Protein AF-A0A447JLJ4-F1 (afdb_monomer)

Secondary structure (DSSP, 8-state):
-EE----HHHHHHHHH-TTTHHHHHHHHHHHHHHHHHHHHHTT-S-EEEEPPP-GGGSHHHHHHHHHHHHGGGHHHHHHHHHHHHHSS---SHHHHHHHHHHHHHHHHHHH-S-HHHHHHHHHHHHHHHHHHHHHHHHHHHHHHHHHHHHHHHH-SSEEEE-HHHHHHHHHH-GGGGT-SEEEEESSPTT--TTT--TTSTT---SS-EEESSSSSBPHHHHHHHHHHHHHHHHHHHHHHTHHHHHHHHHHHHHHHHHHHHHHHHHS---TTPEEEEEEEEEEEEEEEETTEEEEEEEEEEEEEEEEE-SSS-EEEEEEEEE--EEES-TT---

Mean predicted aligned error: 6.41 Å

Nearest PDB structures (foldseek):
  7ccc-assembly1_D  TM=2.328E-01  e=5.378E-01  Mus musculus
  7ds2-assembly1_B  TM=1.991E-01  e=7.421E-01  Gallus gallus
  7dsa-assembly1_B  TM=1.941E-01  e=6.666E-01  Gallus gallus
  7t5q-assembly1_J  TM=1.672E-01  e=5.988E-01  Homo sapiens
  5adx-assembly1_L  TM=1.833E-01  e=3.916E+00  Sus scrofa

InterPro domains:
  IPR001087 GDSL lipase/esterase [PF00657] (1-229)
  IPR036514 SGNH hydrolase superfamily [G3DSA:3.40.50.1110] (1-241)
  IPR036709 Autotransporter beta-domain superfamily [G3DSA:2.40.128.130] (243-333)
  IPR036709 Autotransporter beta-domain superfamily [SSF103515] (228-328)

pLDDT: mean 93.52, std 6.88, range [58.22, 98.75]

Foldseek 3Di:
DAEQEDQLVLLLVLLVPVVCNLVSLLVRLLVSLVVVLVCVVVPNQEYEYEADAQQLLFLVLLLVLLCVLVPPLSPQLVVQLLVLLLPFFDQADVSQVVSNLSSLLSSLCSVDVDPVSSVVSSVSSVVSSVVSSVVSRVSSVSSRVSNVVSNVVSDHRYQYQHVNVVNVVCRHGVVVLPWGHRRHAQFPAPDDLVRDDCPDPRGHPPTRYQHNYRRHGDPSSVVVSVVSSVCSVCVVVVVVCVVVQVVVQVVQQVVFVVVVVVCPVVDDDAAFDKDKTKDKDKDKDWDDDPSATWIKIKIKIKIKMWHRNHPPDIDMDMDMDMDMDIGGHPVDDD

Sequence (334 aa):
MYIHWVGGNDLAAAIAQPTMAQQIAGNSATSAAAQVGLLLDAGAGLVVVPNVPDISATPMLLEAVITAGLGAAAPPALKAALEALAEGATPDFASRQQAIRKALLAAAATVSSNPFIQQLLVEQLLAGYEKAAGQASALTDYYNQMEEKGLEQHGGNIARADINGLFKEILANPQAFGLTNTVGMACPPGVSASACSSAMPGFNASQDYLFADHLHPGPQVHTIIAQYIQSIIAAPVQATYLNQSVQSMAQGSRTTLDSRYQQLRQGENPVGSLGMFGGYSGGYQRYDNNEADGNGNHNNLTVGVDYQLNEQVLLGGLIAGSLDKQHPDDNYRY

Structure (mmCIF, N/CA/C/O backbone):
data_AF-A0A447JLJ4-F1
#
_entry.id   AF-A0A447JLJ4-F1
#
loop_
_atom_site.group_PDB
_atom_site.id
_atom_site.type_symbol
_atom_site.label_atom_id
_atom_site.label_alt_id
_atom_site.label_comp_id
_atom_site.label_asym_id
_atom_site.label_entity_id
_atom_site.label_seq_id
_atom_site.pdbx_PDB_ins_code
_atom_site.Cartn_x
_atom_site.Cartn_y
_atom_site.Cartn_z
_atom_site.occupancy
_atom_site.B_iso_or_equiv
_atom_site.auth_seq_id
_atom_site.auth_comp_id
_atom_site.auth_asym_id
_atom_site.auth_atom_id
_atom_site.pdbx_PDB_model_num
ATOM 1 N N . MET A 1 1 ? -21.547 -4.127 4.142 1.00 90.38 1 MET A N 1
ATOM 2 C CA . MET A 1 1 ? -20.236 -3.482 3.928 1.00 90.38 1 MET A CA 1
ATOM 3 C C . MET A 1 1 ? -19.872 -3.627 2.464 1.00 90.38 1 MET A C 1
ATOM 5 O O . MET A 1 1 ? -20.069 -4.712 1.931 1.00 90.38 1 MET A O 1
ATOM 9 N N . TYR A 1 2 ? -19.367 -2.567 1.841 1.00 97.69 2 TYR A N 1
ATOM 10 C CA . TYR A 1 2 ? -18.767 -2.607 0.505 1.00 97.69 2 TYR A CA 1
ATOM 11 C C . TYR A 1 2 ? -17.282 -2.261 0.610 1.00 97.69 2 TYR A C 1
ATOM 13 O O . TYR A 1 2 ? -16.898 -1.512 1.504 1.00 97.69 2 TYR A O 1
ATOM 21 N N . ILE A 1 3 ? -16.466 -2.794 -0.296 1.00 97.88 3 ILE A N 1
ATOM 22 C CA . ILE A 1 3 ? -15.076 -2.372 -0.490 1.00 97.88 3 ILE A CA 1
ATOM 23 C C . ILE A 1 3 ? -14.983 -1.864 -1.924 1.00 97.88 3 ILE A C 1
ATOM 25 O O . ILE A 1 3 ? -15.320 -2.598 -2.853 1.00 97.88 3 ILE A O 1
ATOM 29 N N . HIS A 1 4 ? -14.575 -0.612 -2.094 1.00 98.12 4 HIS A N 1
ATOM 30 C CA . HIS A 1 4 ? -14.392 0.014 -3.399 1.00 98.12 4 HIS A CA 1
ATOM 31 C C . HIS A 1 4 ? -12.926 0.417 -3.530 1.00 98.12 4 HIS A C 1
ATOM 33 O O . HIS A 1 4 ? -12.451 1.257 -2.775 1.00 98.12 4 HIS A O 1
ATOM 39 N N . TRP A 1 5 ? -12.200 -0.254 -4.425 1.00 97.50 5 TRP A N 1
ATOM 40 C CA . TRP A 1 5 ? -10.774 -0.025 -4.642 1.00 97.50 5 TRP A CA 1
ATOM 41 C C . TRP A 1 5 ? -10.476 -0.055 -6.138 1.00 97.50 5 TRP A C 1
ATOM 43 O O . TRP A 1 5 ? -10.655 -1.082 -6.795 1.00 97.50 5 TRP A O 1
ATOM 53 N N . VAL A 1 6 ? -10.066 1.084 -6.688 1.00 95.31 6 VAL A N 1
ATOM 54 C CA . VAL A 1 6 ? -9.847 1.284 -8.125 1.00 95.31 6 VAL A CA 1
ATOM 55 C C . VAL A 1 6 ? -8.729 2.307 -8.345 1.00 95.31 6 VAL A C 1
ATOM 57 O O . VAL A 1 6 ? -8.332 2.999 -7.414 1.00 95.31 6 VAL A O 1
ATOM 60 N N . GLY A 1 7 ? -8.205 2.388 -9.570 1.00 95.19 7 GLY A N 1
ATOM 61 C CA . GLY A 1 7 ? -7.259 3.427 -9.996 1.00 95.19 7 GLY A CA 1
ATOM 62 C C . GLY A 1 7 ? -5.904 2.904 -10.464 1.00 95.19 7 GLY A C 1
ATOM 63 O O . GLY A 1 7 ? -5.242 3.560 -11.264 1.00 95.19 7 GLY A O 1
ATOM 64 N N . GLY A 1 8 ? -5.501 1.698 -10.047 1.00 93.62 8 GLY A N 1
ATOM 65 C CA . GLY A 1 8 ? -4.210 1.113 -10.433 1.00 93.62 8 GLY A CA 1
ATOM 66 C C . GLY A 1 8 ? -4.021 0.989 -11.952 1.00 93.62 8 GLY A C 1
ATOM 67 O O . GLY A 1 8 ? -2.970 1.353 -12.477 1.00 93.62 8 GLY A O 1
ATOM 68 N N . ASN A 1 9 ? -5.052 0.542 -12.678 1.00 93.69 9 ASN A N 1
ATOM 69 C CA . ASN A 1 9 ? -5.013 0.431 -14.140 1.00 93.69 9 ASN A CA 1
ATOM 70 C C . ASN A 1 9 ? -4.928 1.799 -14.836 1.00 93.69 9 ASN A C 1
ATOM 72 O O . ASN A 1 9 ? -4.159 1.949 -15.785 1.00 93.69 9 ASN A O 1
ATOM 76 N N . ASP A 1 10 ? -5.683 2.793 -14.370 1.00 96.75 10 ASP A N 1
ATOM 77 C CA . ASP A 1 10 ? -5.683 4.152 -14.919 1.00 96.75 10 ASP A CA 1
ATOM 78 C C . ASP A 1 10 ? -4.343 4.852 -14.684 1.00 96.75 10 ASP A C 1
ATOM 80 O O . ASP A 1 10 ? -3.810 5.503 -15.582 1.00 96.75 10 ASP A O 1
ATOM 84 N N . LEU A 1 11 ? -3.743 4.657 -13.509 1.00 96.00 11 LEU A N 1
ATOM 85 C CA . LEU A 1 11 ? -2.402 5.137 -13.197 1.00 96.00 11 LEU A CA 1
ATOM 86 C C . LEU A 1 11 ? -1.320 4.454 -14.050 1.00 96.00 11 LEU A C 1
ATOM 88 O O . LEU A 1 11 ? -0.433 5.135 -14.570 1.00 96.00 11 LEU A O 1
ATOM 92 N N . ALA A 1 12 ? -1.419 3.141 -14.276 1.00 93.06 12 ALA A N 1
ATOM 93 C CA . ALA A 1 12 ? -0.537 2.432 -15.206 1.00 93.06 12 ALA A CA 1
ATOM 94 C C . ALA A 1 12 ? -0.686 2.955 -16.650 1.00 93.06 12 ALA A C 1
ATOM 96 O O . ALA A 1 12 ? 0.307 3.198 -17.340 1.00 93.06 12 ALA A O 1
ATOM 97 N N . ALA A 1 13 ? -1.919 3.205 -17.102 1.00 93.50 13 ALA A N 1
ATOM 98 C CA . ALA A 1 13 ? -2.186 3.800 -18.411 1.00 93.50 13 ALA A CA 1
ATOM 99 C C . ALA A 1 13 ? -1.652 5.240 -18.518 1.00 93.50 13 ALA A C 1
ATOM 101 O O . ALA A 1 13 ? -1.124 5.635 -19.560 1.00 93.50 13 ALA A O 1
ATOM 102 N N . ALA A 1 14 ? -1.742 6.014 -17.438 1.00 93.44 14 ALA A N 1
ATOM 103 C CA . ALA A 1 14 ? -1.241 7.377 -17.363 1.00 93.44 14 ALA A CA 1
ATOM 104 C C . ALA A 1 14 ? 0.294 7.452 -17.461 1.00 93.44 14 ALA A C 1
ATOM 106 O O . ALA A 1 14 ? 0.804 8.353 -18.127 1.00 93.44 14 ALA A O 1
ATOM 107 N N . ILE A 1 15 ? 1.033 6.484 -16.899 1.00 87.69 15 ILE A N 1
ATOM 108 C CA . ILE A 1 15 ? 2.492 6.368 -17.105 1.00 87.69 15 ILE A CA 1
ATOM 109 C C . ILE A 1 15 ? 2.824 6.217 -18.595 1.00 87.69 15 ILE A C 1
ATOM 111 O O . ILE A 1 15 ? 3.748 6.858 -19.096 1.00 87.69 15 ILE A O 1
ATOM 115 N N . ALA A 1 16 ? 2.056 5.400 -19.321 1.00 86.62 16 ALA A N 1
ATOM 116 C CA . ALA A 1 16 ? 2.256 5.187 -20.753 1.00 86.62 16 ALA A CA 1
ATOM 117 C C . ALA A 1 16 ? 1.858 6.404 -21.615 1.00 86.62 16 ALA A C 1
ATOM 119 O O . ALA A 1 16 ? 2.244 6.478 -22.783 1.00 86.62 16 ALA A O 1
ATOM 120 N N . GLN A 1 17 ? 1.112 7.369 -21.060 1.00 88.88 17 GLN A N 1
ATOM 121 C CA . GLN A 1 17 ? 0.627 8.565 -21.760 1.00 88.88 17 GLN A CA 1
ATOM 122 C C . GLN A 1 17 ? 0.926 9.860 -20.978 1.00 88.88 17 GLN A C 1
ATOM 124 O O . GLN A 1 17 ? 0.002 10.520 -20.494 1.00 88.88 17 GLN A O 1
ATOM 129 N N . PRO A 1 18 ? 2.199 10.302 -20.897 1.00 84.88 18 PRO A N 1
ATOM 130 C CA . PRO A 1 18 ? 2.601 11.417 -20.032 1.00 84.88 18 PRO A CA 1
ATOM 131 C C . PRO A 1 18 ? 1.861 12.738 -20.288 1.00 84.88 18 PRO A C 1
ATOM 133 O O . PRO A 1 18 ? 1.655 13.521 -19.366 1.00 84.88 18 PRO A O 1
ATOM 136 N N . THR A 1 19 ? 1.441 12.996 -21.531 1.00 91.25 19 THR A N 1
ATOM 137 C CA . THR A 1 19 ? 0.696 14.210 -21.908 1.00 91.25 19 THR A CA 1
ATOM 138 C C . THR A 1 19 ? -0.742 14.223 -21.391 1.00 91.25 19 THR A C 1
ATOM 140 O O . THR A 1 19 ? -1.300 15.299 -21.198 1.00 91.25 19 THR A O 1
ATOM 143 N N . MET A 1 20 ? -1.340 13.051 -21.159 1.00 95.00 20 MET A N 1
ATOM 144 C CA . MET A 1 20 ? -2.714 12.890 -20.667 1.00 95.00 20 MET A CA 1
ATOM 145 C C . MET A 1 20 ? -2.757 12.396 -19.216 1.00 95.00 20 MET A C 1
ATOM 147 O O . MET A 1 20 ? -3.840 12.272 -18.651 1.00 95.00 20 MET A O 1
ATOM 151 N N . ALA A 1 21 ? -1.600 12.147 -18.595 1.00 94.75 21 ALA A N 1
ATOM 152 C CA . ALA A 1 21 ? -1.490 11.472 -17.308 1.00 94.75 21 ALA A CA 1
ATOM 153 C C . ALA A 1 21 ? -2.349 12.114 -16.210 1.00 94.75 21 ALA A C 1
ATOM 155 O O . ALA A 1 21 ? -3.135 11.432 -15.556 1.00 94.75 21 ALA A O 1
ATOM 156 N N . GLN A 1 22 ? -2.261 13.438 -16.054 1.00 95.69 22 GLN A N 1
ATOM 157 C CA . GLN A 1 22 ? -3.028 14.162 -15.040 1.00 95.69 22 GLN A CA 1
ATOM 158 C C . GLN A 1 22 ? -4.538 14.138 -15.322 1.00 95.69 22 GLN A C 1
ATOM 160 O O . GLN A 1 22 ? -5.333 14.020 -14.394 1.00 95.69 22 GLN A O 1
ATOM 165 N N . GLN A 1 23 ? -4.946 14.198 -16.594 1.00 97.81 23 GLN A N 1
ATOM 166 C CA . GLN A 1 23 ? -6.355 14.083 -16.976 1.00 97.81 23 GLN A CA 1
ATOM 167 C C . GLN A 1 23 ? -6.895 12.676 -16.685 1.00 97.81 23 GLN A C 1
ATOM 169 O O . GLN A 1 23 ? -7.990 12.551 -16.143 1.00 97.81 23 GLN A O 1
ATOM 174 N N . ILE A 1 24 ? -6.133 11.630 -17.017 1.00 98.06 24 ILE A N 1
ATOM 175 C CA . ILE A 1 24 ? -6.502 10.232 -16.751 1.00 98.06 24 ILE A CA 1
ATOM 176 C C . ILE A 1 24 ? -6.654 10.014 -15.241 1.00 98.06 24 ILE A C 1
ATOM 178 O O . ILE A 1 24 ? -7.723 9.605 -14.789 1.00 98.06 24 ILE A O 1
ATOM 182 N N . ALA A 1 25 ? -5.630 10.367 -14.457 1.00 98.06 25 ALA A N 1
ATOM 183 C CA . ALA A 1 25 ? -5.652 10.206 -13.005 1.00 98.06 25 ALA A CA 1
ATOM 184 C C . ALA A 1 25 ? -6.792 11.003 -12.350 1.00 98.06 25 ALA A C 1
ATOM 186 O O . ALA A 1 25 ? -7.518 10.466 -11.519 1.00 98.06 25 ALA A O 1
ATOM 187 N N . GLY A 1 26 ? -6.999 12.259 -12.760 1.00 98.19 26 GLY A N 1
ATOM 188 C CA . GLY A 1 26 ? -8.046 13.123 -12.208 1.00 98.19 26 GLY A CA 1
ATOM 189 C C . GLY A 1 26 ? -9.459 12.625 -12.519 1.00 98.19 26 GLY A C 1
ATOM 190 O O . GLY A 1 26 ? -10.311 12.586 -11.628 1.00 98.19 26 GLY A O 1
ATOM 191 N N . ASN A 1 27 ? -9.707 12.198 -13.762 1.00 98.31 27 ASN A N 1
ATOM 192 C CA . ASN A 1 27 ? -10.993 11.629 -14.168 1.00 98.31 27 ASN A CA 1
ATOM 193 C C . ASN A 1 27 ? -11.285 10.320 -13.429 1.00 98.31 27 ASN A C 1
ATOM 195 O O . ASN A 1 27 ? -12.412 10.121 -12.968 1.00 98.31 27 ASN A O 1
ATOM 199 N N . SER A 1 28 ? -10.280 9.451 -13.296 1.00 98.44 28 SER A N 1
ATOM 200 C CA . SER A 1 28 ? -10.419 8.188 -12.574 1.00 98.44 28 SER A CA 1
ATOM 201 C C . SER A 1 28 ? -10.718 8.429 -11.095 1.00 98.44 28 SER A C 1
ATOM 203 O O . SER A 1 28 ? -11.705 7.901 -10.594 1.00 98.44 28 SER A O 1
ATOM 205 N N . ALA A 1 29 ? -9.949 9.288 -10.420 1.00 98.62 29 ALA A N 1
ATOM 206 C CA . ALA A 1 29 ? -10.144 9.606 -9.005 1.00 98.62 29 ALA A CA 1
ATOM 207 C C . ALA A 1 29 ? -11.521 10.239 -8.722 1.00 98.62 29 ALA A C 1
ATOM 209 O O . ALA A 1 29 ? -12.217 9.850 -7.786 1.00 98.62 29 ALA A O 1
ATOM 210 N N . THR A 1 30 ? -11.964 11.167 -9.580 1.00 98.44 30 THR A N 1
ATOM 211 C CA . THR A 1 30 ? -13.301 11.781 -9.469 1.00 98.44 30 THR A CA 1
ATOM 212 C C . THR A 1 30 ? -14.406 10.739 -9.659 1.00 98.44 30 THR A C 1
ATOM 214 O O . THR A 1 30 ? -15.407 10.746 -8.943 1.00 98.44 30 THR A O 1
ATOM 217 N N . SER A 1 31 ? -14.226 9.819 -10.610 1.00 98.50 31 SER A N 1
ATOM 218 C CA . SER A 1 31 ? -15.194 8.750 -10.872 1.00 98.50 31 SER A CA 1
ATOM 219 C C . SER A 1 31 ? -15.241 7.732 -9.734 1.00 98.50 31 SER A C 1
ATOM 221 O O . SER A 1 31 ? -16.325 7.265 -9.394 1.00 98.50 31 SER A O 1
ATOM 223 N N . ALA A 1 32 ? -14.096 7.411 -9.130 1.00 98.56 32 ALA A N 1
ATOM 224 C CA . ALA A 1 32 ? -14.007 6.510 -7.989 1.00 98.56 32 ALA A CA 1
ATOM 225 C C . ALA A 1 32 ? -14.782 7.064 -6.784 1.00 98.56 32 ALA A C 1
ATOM 227 O O . ALA A 1 32 ? -15.698 6.408 -6.287 1.00 98.56 32 ALA A O 1
ATOM 228 N N . ALA A 1 33 ? -14.529 8.324 -6.415 1.00 98.62 33 ALA A N 1
ATOM 229 C CA . ALA A 1 33 ? -15.269 8.997 -5.351 1.00 98.62 33 ALA A CA 1
ATOM 230 C C . ALA A 1 33 ? -16.779 9.086 -5.647 1.00 98.62 33 ALA A C 1
ATOM 232 O O . ALA A 1 33 ? -17.603 8.833 -4.767 1.00 98.62 33 ALA A O 1
ATOM 233 N N . ALA A 1 34 ? -17.164 9.375 -6.895 1.00 98.56 34 ALA A N 1
ATOM 234 C CA . ALA A 1 34 ? -18.571 9.402 -7.296 1.00 98.56 34 ALA A CA 1
ATOM 235 C C . ALA A 1 34 ? -19.249 8.026 -7.162 1.00 98.56 34 ALA A C 1
ATOM 237 O O . ALA A 1 34 ? -20.392 7.943 -6.722 1.00 98.56 34 ALA A O 1
ATOM 238 N N . GLN A 1 35 ? -18.553 6.936 -7.497 1.00 98.56 35 GLN A N 1
ATOM 239 C CA . GLN A 1 35 ? -19.070 5.573 -7.330 1.00 98.56 35 GLN A CA 1
ATOM 240 C C . GLN A 1 35 ? -19.253 5.199 -5.855 1.00 98.56 35 GLN A C 1
ATOM 242 O O . GLN A 1 35 ? -20.234 4.537 -5.515 1.00 98.56 35 GLN A O 1
ATOM 247 N N . VAL A 1 36 ? -18.359 5.655 -4.973 1.00 98.69 36 VAL A N 1
ATOM 248 C CA . VAL A 1 36 ? -18.543 5.524 -3.520 1.00 98.69 36 VAL A CA 1
ATOM 249 C C . VAL A 1 36 ? -19.786 6.288 -3.060 1.00 98.69 36 VAL A C 1
ATOM 251 O O . VAL A 1 36 ? -20.596 5.727 -2.322 1.00 98.69 36 VAL A O 1
ATOM 254 N N . GLY A 1 37 ? -19.987 7.515 -3.551 1.00 98.31 37 GLY A N 1
ATOM 255 C CA . GLY A 1 37 ? -21.202 8.294 -3.296 1.00 98.31 37 GLY A CA 1
ATOM 256 C C . GLY A 1 37 ? -22.476 7.550 -3.708 1.00 98.31 37 GLY A C 1
ATOM 257 O O . GLY A 1 37 ? -23.386 7.394 -2.902 1.00 98.31 37 GLY A O 1
ATOM 258 N N . LEU A 1 38 ? -22.493 6.955 -4.907 1.00 98.50 38 LEU A N 1
ATOM 259 C CA . LEU A 1 38 ? -23.628 6.150 -5.383 1.00 98.50 38 LEU A CA 1
ATOM 260 C C . LEU A 1 38 ? -23.950 4.959 -4.468 1.00 98.50 38 LEU A C 1
ATOM 262 O O . LEU A 1 38 ? -25.122 4.640 -4.270 1.00 98.50 38 LEU A O 1
ATOM 266 N N . LEU A 1 39 ? -22.936 4.291 -3.906 1.00 98.56 39 LEU A N 1
ATOM 267 C CA . LEU A 1 39 ? -23.154 3.213 -2.937 1.00 98.56 39 LEU A CA 1
ATOM 268 C C . LEU A 1 39 ? -23.803 3.748 -1.654 1.00 98.56 39 LEU A C 1
ATOM 270 O O . LEU A 1 39 ? -24.749 3.141 -1.147 1.00 98.56 39 LEU A O 1
ATOM 274 N N . LEU A 1 40 ? -23.311 4.875 -1.137 1.00 98.38 40 LEU A N 1
ATOM 275 C CA . LEU A 1 40 ? -23.825 5.508 0.080 1.00 98.38 40 LEU A CA 1
ATOM 276 C C . LEU A 1 40 ? -25.266 6.003 -0.104 1.00 98.38 40 LEU A C 1
ATOM 278 O O . LEU A 1 40 ? -26.117 5.699 0.732 1.00 98.38 40 LEU A O 1
ATOM 282 N N . ASP A 1 41 ? -25.561 6.666 -1.222 1.00 98.12 41 ASP A N 1
ATOM 283 C CA . ASP A 1 41 ? -26.906 7.132 -1.583 1.00 98.12 41 ASP A CA 1
ATOM 284 C C . ASP A 1 41 ? -27.899 5.973 -1.743 1.00 98.12 41 ASP A C 1
ATOM 286 O O . ASP A 1 41 ? -29.077 6.092 -1.401 1.00 98.12 41 ASP A O 1
ATOM 290 N N . ALA A 1 42 ? -27.421 4.815 -2.208 1.00 98.38 42 ALA A N 1
ATOM 291 C CA . ALA A 1 42 ? -28.204 3.585 -2.285 1.00 98.38 42 ALA A CA 1
ATOM 292 C C . ALA A 1 42 ? -28.404 2.889 -0.920 1.00 98.38 42 ALA A C 1
ATOM 294 O O . ALA A 1 42 ? -29.038 1.833 -0.855 1.00 98.38 42 ALA A O 1
ATOM 295 N N . GLY A 1 43 ? -27.884 3.457 0.172 1.00 97.69 43 GLY A N 1
ATOM 296 C CA . GLY A 1 43 ? -28.049 2.944 1.531 1.00 97.69 43 GLY A CA 1
ATOM 297 C C . GLY A 1 43 ? -26.943 1.994 1.995 1.00 97.69 43 GLY A C 1
ATOM 298 O O . GLY A 1 43 ? -27.155 1.226 2.938 1.00 97.69 43 GLY A O 1
ATOM 299 N N . ALA A 1 44 ? -25.761 2.005 1.366 1.00 97.81 44 ALA A N 1
ATOM 300 C CA . ALA A 1 44 ? -24.611 1.274 1.887 1.00 97.81 44 ALA A CA 1
ATOM 301 C C . ALA A 1 44 ? -24.259 1.759 3.303 1.00 97.81 44 ALA A C 1
ATOM 303 O O . ALA A 1 44 ? -23.857 2.900 3.506 1.00 97.81 44 ALA A O 1
ATOM 304 N N . GLY A 1 45 ? -24.366 0.864 4.289 1.00 95.19 45 GLY A N 1
ATOM 305 C CA . GLY A 1 45 ? -24.098 1.212 5.687 1.00 95.19 45 GLY A CA 1
ATOM 306 C C . GLY A 1 45 ? -22.632 1.532 6.001 1.00 95.19 45 GLY A C 1
ATOM 307 O O . GLY A 1 45 ? -22.383 2.270 6.942 1.00 95.19 45 GLY A O 1
ATOM 308 N N . LEU A 1 46 ? -21.675 0.983 5.244 1.00 96.38 46 LEU A N 1
ATOM 309 C CA . LEU A 1 46 ? -20.235 1.268 5.328 1.00 96.38 46 LEU A CA 1
ATOM 310 C C . LEU A 1 46 ? -19.594 0.966 3.970 1.00 96.38 46 LEU A C 1
ATOM 312 O O . LEU A 1 46 ? -19.805 -0.135 3.437 1.00 96.38 46 LEU A O 1
ATOM 316 N N . VAL A 1 47 ? -18.781 1.895 3.466 1.00 98.44 47 VAL A N 1
ATOM 317 C CA . VAL A 1 47 ? -17.907 1.687 2.304 1.00 98.44 47 VAL A CA 1
ATOM 318 C C . VAL A 1 47 ? -16.451 1.838 2.742 1.00 98.44 47 VAL A C 1
ATOM 320 O O . VAL A 1 47 ? -16.056 2.876 3.266 1.00 98.44 47 VAL A O 1
ATOM 323 N N . VAL A 1 48 ? -15.655 0.789 2.559 1.00 98.44 48 VAL A N 1
ATOM 324 C CA . VAL A 1 48 ? -14.202 0.827 2.747 1.00 98.44 48 VAL A CA 1
ATOM 325 C C . VAL A 1 48 ? -13.574 1.296 1.443 1.00 98.44 48 VAL A C 1
ATOM 327 O O . VAL A 1 48 ? -13.835 0.696 0.398 1.00 98.44 48 VAL A O 1
ATOM 330 N N . VAL A 1 49 ? -12.748 2.336 1.511 1.00 98.50 49 VAL A N 1
ATOM 331 C CA . VAL A 1 49 ? -12.050 2.902 0.354 1.00 98.50 49 VAL A CA 1
ATOM 332 C C . VAL A 1 49 ? -10.549 2.856 0.616 1.00 98.50 49 VAL A C 1
ATOM 334 O O . VAL A 1 49 ? -10.026 3.676 1.380 1.00 98.50 49 VAL A O 1
ATOM 337 N N . PRO A 1 50 ? -9.846 1.859 0.060 1.00 98.62 50 PRO A N 1
ATOM 338 C CA . PRO A 1 50 ? -8.398 1.832 0.067 1.00 98.62 50 PRO A CA 1
ATOM 339 C C . PRO A 1 50 ? -7.849 2.797 -0.988 1.00 98.62 50 PRO A C 1
ATOM 341 O O . PRO A 1 50 ? -8.294 2.777 -2.133 1.00 98.62 50 PRO A O 1
ATOM 344 N N . ASN A 1 51 ? -6.872 3.626 -0.620 1.00 98.31 51 ASN A N 1
ATOM 345 C CA . ASN A 1 51 ? -6.187 4.485 -1.588 1.00 98.31 51 ASN A CA 1
ATOM 346 C C . ASN A 1 51 ? -5.190 3.674 -2.447 1.00 98.31 51 ASN A C 1
ATOM 348 O O . ASN A 1 51 ? -4.916 2.495 -2.187 1.00 98.31 51 ASN A O 1
ATOM 352 N N . VAL A 1 52 ? -4.666 4.273 -3.517 1.00 97.94 52 VAL A N 1
ATOM 353 C CA . VAL A 1 52 ? -3.785 3.566 -4.456 1.00 97.94 52 VAL A CA 1
ATOM 354 C C . VAL A 1 52 ? -2.329 3.590 -3.964 1.00 97.94 52 VAL A C 1
ATOM 356 O O . VAL A 1 52 ? -1.823 4.671 -3.643 1.00 97.94 52 VAL A O 1
ATOM 359 N N . PRO A 1 53 ? -1.630 2.437 -3.918 1.00 97.75 53 PRO A N 1
ATOM 360 C CA . PRO A 1 53 ? -0.207 2.378 -3.582 1.00 97.75 53 PRO A CA 1
ATOM 361 C C . PRO A 1 53 ? 0.673 3.112 -4.598 1.00 97.75 53 PRO A C 1
ATOM 363 O O . PRO A 1 53 ? 0.360 3.125 -5.787 1.00 97.75 53 PRO A O 1
ATOM 366 N N . ASP A 1 54 ? 1.805 3.658 -4.142 1.00 97.31 54 ASP A N 1
ATOM 367 C CA . ASP A 1 54 ? 2.782 4.343 -4.996 1.00 97.31 54 ASP A CA 1
ATOM 368 C C . ASP A 1 54 ? 3.313 3.442 -6.124 1.00 97.31 54 ASP A C 1
ATOM 370 O O . ASP A 1 54 ? 4.172 2.573 -5.936 1.00 97.31 54 ASP A O 1
ATOM 374 N N . ILE A 1 55 ? 2.829 3.700 -7.339 1.00 96.06 55 ILE A N 1
ATOM 375 C CA . ILE A 1 55 ? 3.164 2.919 -8.532 1.00 96.06 55 ILE A CA 1
ATOM 376 C C . ILE A 1 55 ? 4.626 3.104 -8.975 1.00 96.06 55 ILE A C 1
ATOM 378 O O . ILE A 1 55 ? 5.114 2.336 -9.807 1.00 96.06 55 ILE A O 1
ATOM 382 N N . SER A 1 56 ? 5.352 4.098 -8.443 1.00 95.88 56 SER A N 1
ATOM 383 C CA . SER A 1 56 ? 6.757 4.348 -8.798 1.00 95.88 56 SER A CA 1
ATOM 384 C C . SER A 1 56 ? 7.693 3.202 -8.403 1.00 95.88 56 SER A C 1
ATOM 386 O O . SER A 1 56 ? 8.771 3.038 -8.978 1.00 95.88 56 SER A O 1
ATOM 388 N N . ALA A 1 57 ? 7.281 2.377 -7.441 1.00 95.88 57 ALA A N 1
ATOM 389 C CA . ALA A 1 57 ? 8.056 1.235 -6.983 1.00 95.88 57 ALA A CA 1
ATOM 390 C C . ALA A 1 57 ? 7.787 -0.057 -7.778 1.00 95.88 57 ALA A C 1
ATOM 392 O O . ALA A 1 57 ? 8.443 -1.067 -7.518 1.00 95.88 57 ALA A O 1
ATOM 393 N N . THR A 1 58 ? 6.856 -0.040 -8.734 1.00 96.44 58 THR A N 1
ATOM 394 C CA . THR A 1 58 ? 6.473 -1.228 -9.511 1.00 96.44 58 THR A CA 1
ATOM 395 C C . THR A 1 58 ? 7.565 -1.634 -10.514 1.00 96.44 58 THR A C 1
ATOM 397 O O . THR A 1 58 ? 8.245 -0.760 -11.070 1.00 96.44 58 THR A O 1
ATOM 400 N N . PRO A 1 59 ? 7.738 -2.942 -10.803 1.00 96.25 59 PRO A N 1
ATOM 401 C CA . PRO A 1 59 ? 8.655 -3.395 -11.851 1.00 96.25 59 PRO A CA 1
ATOM 402 C C . PRO A 1 59 ? 8.336 -2.794 -13.230 1.00 96.25 59 PRO A C 1
ATOM 404 O O . PRO A 1 59 ? 9.258 -2.494 -13.993 1.00 96.25 59 PRO A O 1
ATOM 407 N N . MET A 1 60 ? 7.054 -2.521 -13.516 1.00 95.25 60 MET A N 1
ATOM 408 C CA . MET A 1 60 ? 6.591 -1.861 -14.743 1.00 95.25 60 MET A CA 1
ATOM 409 C C . MET A 1 60 ? 7.362 -0.571 -15.051 1.00 95.25 60 MET A C 1
ATOM 411 O O . MET A 1 60 ? 7.648 -0.290 -16.215 1.00 95.25 60 MET A O 1
ATOM 415 N N . LEU A 1 61 ? 7.724 0.223 -14.037 1.00 95.25 61 LEU A N 1
ATOM 416 C CA . LEU A 1 61 ? 8.437 1.479 -14.267 1.00 95.25 61 LEU A CA 1
ATOM 417 C C . LEU A 1 61 ? 9.826 1.242 -14.878 1.00 95.25 61 LEU A C 1
ATOM 419 O O . LEU A 1 61 ? 10.231 1.948 -15.804 1.00 95.25 61 LEU A O 1
ATOM 423 N N . LEU A 1 62 ? 10.550 0.231 -14.387 1.00 95.69 62 LEU A N 1
ATOM 424 C CA . LEU A 1 62 ? 11.847 -0.144 -14.946 1.00 95.69 62 LEU A CA 1
ATOM 425 C C . LEU A 1 62 ? 11.684 -0.661 -16.380 1.00 95.69 62 LEU A C 1
ATOM 427 O O . LEU A 1 62 ? 12.463 -0.287 -17.260 1.00 95.69 62 LEU A O 1
ATOM 431 N N . GLU A 1 63 ? 10.646 -1.466 -16.628 1.00 95.38 63 GLU A N 1
ATOM 432 C CA . GLU A 1 63 ? 10.321 -1.962 -17.968 1.00 95.38 63 GLU A CA 1
ATOM 433 C C . GLU A 1 63 ? 10.068 -0.810 -18.952 1.00 95.38 63 GLU A C 1
ATOM 435 O O . GLU A 1 63 ? 10.622 -0.793 -20.058 1.00 95.38 63 GLU A O 1
ATOM 440 N N . ALA A 1 64 ? 9.291 0.195 -18.539 1.00 94.44 64 ALA A N 1
ATOM 441 C CA . ALA A 1 64 ? 8.989 1.375 -19.342 1.00 94.44 64 ALA A CA 1
ATOM 442 C C . ALA A 1 64 ? 10.252 2.191 -19.664 1.00 94.44 64 ALA A C 1
ATOM 444 O O . ALA A 1 64 ? 10.453 2.597 -20.811 1.00 94.44 64 ALA A O 1
ATOM 445 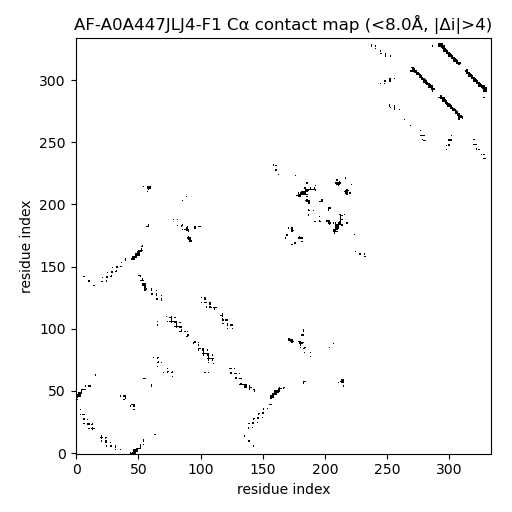N N . VAL A 1 65 ? 11.136 2.386 -18.681 1.00 95.69 65 VAL A N 1
ATOM 446 C CA . VAL A 1 65 ? 12.390 3.141 -18.847 1.00 95.69 65 VAL A CA 1
ATOM 447 C C . VAL A 1 65 ? 13.351 2.433 -19.798 1.00 95.69 65 VAL A C 1
ATOM 449 O O . VAL A 1 65 ? 13.907 3.075 -20.689 1.00 95.69 65 VAL A O 1
ATOM 452 N N . ILE A 1 66 ? 13.524 1.116 -19.661 1.00 97.06 66 ILE A N 1
ATOM 453 C CA . ILE A 1 66 ? 14.373 0.326 -20.566 1.00 97.06 66 ILE A CA 1
ATOM 454 C C . ILE A 1 66 ? 13.797 0.349 -21.986 1.00 97.06 66 ILE A C 1
ATOM 456 O O . ILE A 1 66 ? 14.536 0.570 -22.947 1.00 97.06 66 ILE A O 1
ATOM 460 N N . THR A 1 67 ? 12.480 0.178 -22.124 1.00 95.38 67 THR A N 1
ATOM 461 C CA . THR A 1 67 ? 11.794 0.202 -23.424 1.00 95.38 67 THR A CA 1
ATOM 462 C C . THR A 1 67 ? 11.971 1.545 -24.126 1.00 95.38 67 THR A C 1
ATOM 464 O O . THR A 1 67 ? 12.378 1.590 -25.288 1.00 95.38 67 THR A O 1
ATOM 467 N N . ALA A 1 68 ? 11.726 2.647 -23.416 1.00 94.12 68 ALA A N 1
ATOM 468 C CA . ALA A 1 68 ? 11.866 3.991 -23.962 1.00 94.12 68 ALA A CA 1
ATOM 469 C C . ALA A 1 68 ? 13.331 4.362 -24.247 1.00 94.12 68 ALA A C 1
ATOM 471 O O . ALA A 1 68 ? 13.618 4.995 -25.261 1.00 94.12 68 ALA A O 1
ATOM 472 N N . GLY A 1 69 ? 14.257 3.971 -23.368 1.00 94.81 69 GLY A N 1
ATOM 473 C CA . GLY A 1 69 ? 15.670 4.334 -23.462 1.00 94.81 69 GLY A CA 1
ATOM 474 C C . GLY A 1 69 ? 16.449 3.560 -24.526 1.00 94.81 69 GLY A C 1
ATOM 475 O O . GLY A 1 69 ? 17.356 4.123 -25.136 1.00 94.81 69 GLY A O 1
ATOM 476 N N . LEU A 1 70 ? 16.104 2.288 -24.765 1.00 96.19 70 LEU A N 1
ATOM 477 C CA . LEU A 1 70 ? 16.850 1.400 -25.669 1.00 96.19 70 LEU A CA 1
ATOM 478 C C . LEU A 1 70 ? 16.117 1.078 -26.981 1.00 96.19 70 LEU A C 1
ATOM 480 O O . LEU A 1 70 ? 16.725 0.526 -27.903 1.00 96.19 70 LEU A O 1
ATOM 484 N N . GLY A 1 71 ? 14.828 1.410 -27.097 1.00 94.94 71 GLY A N 1
ATOM 485 C CA . GLY A 1 71 ? 14.044 1.213 -28.315 1.00 94.94 71 GLY A CA 1
ATOM 486 C C . GLY A 1 71 ? 14.087 -0.236 -28.811 1.00 94.94 71 GLY A C 1
ATOM 487 O O . GLY A 1 71 ? 13.756 -1.168 -28.083 1.00 94.94 71 GLY A O 1
ATOM 488 N N . ALA A 1 72 ? 14.534 -0.449 -30.052 1.00 95.38 72 ALA A N 1
ATOM 489 C CA . ALA A 1 72 ? 14.600 -1.783 -30.658 1.00 95.38 72 ALA A CA 1
ATOM 490 C C . ALA A 1 72 ? 15.524 -2.772 -29.914 1.00 95.38 72 ALA A C 1
ATOM 492 O O . ALA A 1 72 ? 15.356 -3.981 -30.061 1.00 95.38 72 ALA A O 1
ATOM 493 N N . ALA A 1 73 ? 16.475 -2.285 -29.108 1.00 94.94 73 ALA A N 1
ATOM 494 C CA . ALA A 1 73 ? 17.353 -3.130 -28.298 1.00 94.94 73 ALA A CA 1
ATOM 495 C C . ALA A 1 73 ? 16.728 -3.552 -26.951 1.00 94.94 73 ALA A C 1
ATOM 497 O O . ALA A 1 73 ? 17.322 -4.347 -26.224 1.00 94.94 73 ALA A O 1
ATOM 498 N N . ALA A 1 74 ? 15.534 -3.056 -26.611 1.00 96.44 74 ALA A N 1
ATOM 499 C CA . ALA A 1 74 ? 14.894 -3.320 -25.327 1.00 96.44 74 ALA A CA 1
ATOM 500 C C . ALA A 1 74 ? 14.554 -4.798 -25.047 1.00 96.44 74 ALA A C 1
ATOM 502 O O . ALA A 1 74 ? 14.759 -5.206 -23.909 1.00 96.44 74 ALA A O 1
ATOM 503 N N . PRO A 1 75 ? 14.079 -5.638 -25.994 1.00 95.94 75 PRO A N 1
ATOM 504 C CA . PRO A 1 75 ? 13.638 -6.996 -25.654 1.00 95.94 75 PRO A CA 1
ATOM 505 C C . PRO A 1 75 ? 14.694 -7.878 -24.951 1.00 95.94 75 PRO A C 1
ATOM 507 O O . PRO A 1 75 ? 14.393 -8.407 -23.878 1.00 95.94 75 PRO A O 1
ATOM 510 N N . PRO A 1 76 ? 15.936 -8.034 -25.463 1.00 96.50 76 PRO A N 1
ATOM 511 C CA . PRO A 1 76 ? 16.970 -8.777 -24.736 1.00 96.50 76 PRO A CA 1
ATOM 512 C C . PRO A 1 76 ? 17.424 -8.060 -23.454 1.00 96.50 76 PRO A C 1
ATOM 514 O O . PRO A 1 76 ? 17.734 -8.724 -22.466 1.00 96.50 76 PRO A O 1
ATOM 517 N N . ALA A 1 77 ? 17.421 -6.725 -23.445 1.00 97.62 77 ALA A N 1
ATOM 518 C CA . ALA A 1 77 ? 17.821 -5.922 -22.295 1.00 97.62 77 ALA A CA 1
ATOM 519 C C . ALA A 1 77 ? 16.845 -6.055 -21.111 1.00 97.62 77 ALA A C 1
ATOM 521 O O . ALA A 1 77 ? 17.280 -6.192 -19.969 1.00 97.62 77 ALA A O 1
ATOM 522 N N . LEU A 1 78 ? 15.536 -6.073 -21.383 1.00 97.25 78 LEU A N 1
ATOM 523 C CA . LEU A 1 78 ? 14.478 -6.301 -20.397 1.00 97.25 78 LEU A CA 1
ATOM 524 C C . LEU A 1 78 ? 14.619 -7.670 -19.752 1.00 97.25 78 LEU A C 1
ATOM 526 O O . LEU A 1 78 ? 14.585 -7.775 -18.531 1.00 97.25 78 LEU A O 1
ATOM 530 N N . LYS A 1 79 ? 14.831 -8.712 -20.563 1.00 95.56 79 LYS A N 1
ATOM 531 C CA . LYS A 1 79 ? 15.043 -10.066 -20.049 1.00 95.56 79 LYS A CA 1
ATOM 532 C C . LYS A 1 79 ? 16.211 -10.100 -19.056 1.00 95.56 79 LYS A C 1
ATOM 534 O O . LYS A 1 79 ? 16.032 -10.566 -17.937 1.00 95.56 79 LYS A O 1
ATOM 539 N N . ALA A 1 80 ? 17.363 -9.544 -19.440 1.00 97.44 80 ALA A N 1
ATOM 540 C CA . ALA A 1 80 ? 18.547 -9.504 -18.583 1.00 97.44 80 ALA A CA 1
ATOM 541 C C . ALA A 1 80 ? 18.327 -8.678 -17.300 1.00 97.44 80 ALA A C 1
ATOM 543 O O . ALA A 1 80 ? 18.778 -9.070 -16.225 1.00 97.44 80 ALA A O 1
ATOM 544 N N . ALA A 1 81 ? 17.618 -7.548 -17.392 1.00 97.94 81 ALA A N 1
ATOM 545 C CA . ALA A 1 81 ? 17.284 -6.729 -16.230 1.00 97.94 81 ALA A CA 1
ATOM 546 C C . ALA A 1 81 ? 16.365 -7.463 -15.245 1.00 97.94 81 ALA A C 1
ATOM 548 O O . ALA A 1 81 ? 16.641 -7.471 -14.049 1.00 97.94 81 ALA A O 1
ATOM 549 N N . LEU A 1 82 ? 15.295 -8.095 -15.736 1.00 96.19 82 LEU A N 1
ATOM 550 C CA . LEU A 1 82 ? 14.325 -8.803 -14.898 1.00 96.19 82 LEU A CA 1
ATOM 551 C C . LEU A 1 82 ? 14.936 -10.050 -14.244 1.00 96.19 82 LEU A C 1
ATOM 553 O O . LEU A 1 82 ? 14.683 -10.300 -13.067 1.00 96.19 82 LEU A O 1
ATOM 557 N N . GLU A 1 83 ? 15.798 -10.782 -14.958 1.00 94.62 83 GLU A N 1
ATOM 558 C CA . GLU A 1 83 ? 16.599 -11.868 -14.375 1.00 94.62 83 GLU A CA 1
ATOM 559 C C . GLU A 1 83 ? 17.486 -11.337 -13.237 1.00 94.62 83 GLU A C 1
ATOM 561 O O . GLU A 1 83 ? 17.458 -11.872 -12.131 1.00 94.62 83 GLU A O 1
ATOM 566 N N . ALA A 1 84 ? 18.186 -10.217 -13.449 1.00 96.62 84 ALA A N 1
ATOM 567 C CA . ALA A 1 84 ? 19.035 -9.609 -12.425 1.00 96.62 84 ALA A CA 1
ATOM 568 C C . ALA A 1 84 ? 18.258 -9.095 -11.196 1.00 96.62 84 ALA A C 1
ATOM 570 O O . ALA A 1 84 ? 18.784 -9.162 -10.081 1.00 96.62 84 ALA A O 1
ATOM 571 N N . LEU A 1 85 ? 17.024 -8.603 -11.366 1.00 96.75 85 LEU A N 1
ATOM 572 C CA . LEU A 1 85 ? 16.154 -8.206 -10.249 1.00 96.75 85 LEU A CA 1
ATOM 573 C C . LEU A 1 85 ? 15.705 -9.398 -9.396 1.00 96.75 85 LEU A C 1
ATOM 575 O O . LEU A 1 85 ? 15.423 -9.229 -8.210 1.00 96.75 85 LEU A O 1
ATOM 579 N N . ALA A 1 86 ? 15.641 -10.594 -9.981 1.00 93.75 86 ALA A N 1
ATOM 580 C CA . ALA A 1 86 ? 15.206 -11.801 -9.295 1.00 93.75 86 ALA A CA 1
ATOM 581 C C . ALA A 1 86 ? 16.311 -12.465 -8.447 1.00 93.75 86 ALA A C 1
ATOM 583 O O . ALA A 1 86 ? 15.993 -13.273 -7.578 1.00 93.75 86 ALA A O 1
ATOM 584 N N . GLU A 1 87 ? 17.588 -12.132 -8.671 1.00 88.31 87 GLU A N 1
ATOM 585 C CA . GLU A 1 87 ? 18.751 -12.829 -8.090 1.00 88.31 87 GLU A CA 1
ATOM 586 C C . GLU A 1 87 ? 19.074 -12.484 -6.624 1.00 88.31 87 GLU A C 1
ATOM 588 O O . GLU A 1 87 ? 19.881 -13.177 -6.004 1.00 88.31 87 GLU A O 1
ATOM 593 N N . GLY A 1 88 ? 18.529 -11.398 -6.070 1.00 87.00 88 GLY A N 1
ATOM 594 C CA . GLY A 1 88 ? 18.967 -10.869 -4.776 1.00 87.00 88 GLY A CA 1
ATOM 595 C C . GLY A 1 88 ? 17.831 -10.445 -3.858 1.00 87.00 88 GLY A C 1
ATOM 596 O O . GLY A 1 88 ? 16.753 -10.069 -4.314 1.00 87.00 88 GLY A O 1
ATOM 597 N N . ALA A 1 89 ? 18.101 -10.474 -2.556 1.00 95.81 89 ALA A N 1
ATOM 598 C CA . ALA A 1 89 ? 17.225 -9.881 -1.560 1.00 95.81 89 ALA A CA 1
ATOM 599 C C . ALA A 1 89 ? 17.391 -8.351 -1.527 1.00 95.81 89 ALA A C 1
ATOM 601 O O . ALA A 1 89 ? 18.480 -7.823 -1.761 1.00 95.81 89 ALA A O 1
ATOM 602 N N . THR A 1 90 ? 16.321 -7.646 -1.178 1.00 97.44 90 THR A N 1
ATOM 603 C CA . THR A 1 90 ? 16.283 -6.191 -0.999 1.00 97.44 90 THR A CA 1
ATOM 604 C C . THR A 1 90 ? 15.692 -5.855 0.377 1.00 97.44 90 THR A C 1
ATOM 606 O O . THR A 1 90 ? 14.554 -5.384 0.457 1.00 97.44 90 THR A O 1
ATOM 609 N N . PRO A 1 91 ? 16.415 -6.155 1.476 1.00 96.19 91 PRO A N 1
ATOM 610 C CA . PRO A 1 91 ? 15.921 -5.961 2.841 1.00 96.19 91 PRO A CA 1
ATOM 611 C C . PRO A 1 91 ? 15.776 -4.492 3.258 1.00 96.19 91 PRO A C 1
ATOM 613 O O . PRO A 1 91 ? 15.239 -4.223 4.326 1.00 96.19 91 PRO A O 1
ATOM 616 N N . ASP A 1 92 ? 16.273 -3.551 2.456 1.00 95.50 92 ASP A N 1
ATOM 617 C CA . ASP A 1 92 ? 16.235 -2.120 2.738 1.00 95.50 92 ASP A CA 1
ATOM 618 C C . ASP A 1 92 ? 16.264 -1.286 1.442 1.00 95.50 92 ASP A C 1
ATOM 620 O O . ASP A 1 92 ? 16.384 -1.797 0.323 1.00 95.50 92 ASP A O 1
ATOM 624 N N . PHE A 1 93 ? 16.178 0.036 1.590 1.00 93.88 93 PHE A N 1
ATOM 625 C CA . PHE A 1 93 ? 16.221 0.962 0.460 1.00 93.88 93 PHE A CA 1
ATOM 626 C C . PHE A 1 93 ? 17.540 0.893 -0.331 1.00 93.88 93 PHE A C 1
ATOM 628 O O . PHE A 1 93 ? 17.527 0.962 -1.561 1.00 93.88 93 PHE A O 1
ATOM 635 N N . ALA A 1 94 ? 18.684 0.752 0.346 1.00 96.12 94 ALA A N 1
ATOM 636 C CA . ALA A 1 94 ? 19.997 0.788 -0.297 1.00 96.12 94 ALA A CA 1
ATOM 637 C C . ALA A 1 94 ? 20.226 -0.439 -1.195 1.00 96.12 94 ALA A C 1
ATOM 639 O O . ALA A 1 94 ? 20.634 -0.304 -2.351 1.00 96.12 94 ALA A O 1
ATOM 640 N N . SER A 1 95 ? 19.898 -1.627 -0.691 1.00 97.19 95 SER A N 1
ATOM 641 C CA . SER A 1 95 ? 19.933 -2.887 -1.437 1.00 97.19 95 SER A CA 1
ATOM 642 C C . SER A 1 95 ? 18.954 -2.882 -2.612 1.00 97.19 95 SER A C 1
ATOM 644 O O . SER A 1 95 ? 19.313 -3.325 -3.704 1.00 97.19 95 SER A O 1
ATOM 646 N N . ARG A 1 96 ? 17.759 -2.292 -2.448 1.00 97.06 96 ARG A N 1
ATOM 647 C CA . ARG A 1 96 ? 16.809 -2.089 -3.553 1.00 97.06 96 ARG A CA 1
ATOM 648 C C . ARG A 1 96 ? 17.398 -1.216 -4.666 1.00 97.06 96 ARG A C 1
ATOM 650 O O . ARG A 1 96 ? 17.325 -1.586 -5.836 1.00 97.06 96 ARG A O 1
ATOM 657 N N . GLN A 1 97 ? 18.026 -0.091 -4.321 1.00 96.06 97 GLN A N 1
ATOM 658 C CA . GLN A 1 97 ? 18.689 0.782 -5.302 1.00 96.06 97 GLN A CA 1
ATOM 659 C C . GLN A 1 97 ? 19.862 0.084 -6.002 1.00 96.06 97 GLN A C 1
ATOM 661 O O . GLN A 1 97 ? 20.044 0.206 -7.217 1.00 96.06 97 GLN A O 1
ATOM 666 N N . GLN A 1 98 ? 20.638 -0.708 -5.260 1.00 97.06 98 GLN A N 1
ATOM 667 C CA . GLN A 1 98 ? 21.717 -1.507 -5.831 1.00 97.06 98 GLN A CA 1
ATOM 668 C C . GLN A 1 98 ? 21.189 -2.559 -6.818 1.00 97.06 98 GLN A C 1
ATOM 670 O O . GLN A 1 98 ? 21.785 -2.737 -7.884 1.00 97.06 98 GLN A O 1
ATOM 675 N N . ALA A 1 99 ? 20.069 -3.218 -6.505 1.00 98.00 99 ALA A N 1
ATOM 676 C CA . ALA A 1 99 ? 19.424 -4.179 -7.397 1.00 98.00 99 ALA A CA 1
ATOM 677 C C . ALA A 1 99 ? 18.964 -3.521 -8.709 1.00 98.00 99 ALA A C 1
ATOM 679 O O . ALA A 1 99 ? 19.250 -4.048 -9.784 1.00 98.00 99 ALA A O 1
ATOM 680 N N . ILE A 1 100 ? 18.362 -2.326 -8.645 1.00 98.00 100 ILE A N 1
ATOM 681 C CA . ILE A 1 100 ? 17.971 -1.547 -9.836 1.00 98.00 100 ILE A CA 1
ATOM 682 C C . ILE A 1 100 ? 19.193 -1.214 -10.696 1.00 98.00 100 ILE A C 1
ATOM 684 O O . ILE A 1 100 ? 19.199 -1.464 -11.902 1.00 98.00 100 ILE A O 1
ATOM 688 N N . ARG A 1 101 ? 20.270 -0.707 -10.086 1.00 97.44 101 ARG A N 1
ATOM 689 C CA . ARG A 1 101 ? 21.510 -0.396 -10.811 1.00 97.44 101 ARG A CA 1
ATOM 690 C C . ARG A 1 101 ? 22.125 -1.639 -11.459 1.00 97.44 101 ARG A C 1
ATOM 692 O O . ARG A 1 101 ? 22.589 -1.560 -12.596 1.00 97.44 101 ARG A O 1
ATOM 699 N N . LYS A 1 102 ? 22.120 -2.782 -10.765 1.00 98.00 102 LYS A N 1
ATOM 700 C CA . LYS A 1 102 ? 22.599 -4.066 -11.303 1.00 98.00 102 LYS A CA 1
ATOM 701 C C . LYS A 1 102 ? 21.751 -4.517 -12.496 1.00 98.00 102 LYS A C 1
ATOM 703 O O . LYS A 1 102 ? 22.314 -4.936 -13.504 1.00 98.00 102 LYS A O 1
ATOM 708 N N . ALA A 1 103 ? 20.431 -4.377 -12.414 1.00 98.38 103 ALA A N 1
ATOM 709 C CA . ALA A 1 103 ? 19.522 -4.704 -13.506 1.00 98.38 103 ALA A CA 1
ATOM 710 C C . ALA A 1 103 ? 19.756 -3.827 -14.744 1.00 98.38 103 ALA A C 1
ATOM 712 O O . ALA A 1 103 ? 19.834 -4.337 -15.860 1.00 98.38 103 ALA A O 1
ATOM 713 N N . LEU A 1 104 ? 19.967 -2.523 -14.556 1.00 98.25 104 LEU A N 1
ATOM 714 C CA . LEU A 1 104 ? 20.302 -1.614 -15.654 1.00 98.25 104 LEU A CA 1
ATOM 715 C C . LEU A 1 104 ? 21.677 -1.906 -16.266 1.00 98.25 104 LEU A C 1
ATOM 717 O O . LEU A 1 104 ? 21.849 -1.774 -17.477 1.00 98.25 104 LEU A O 1
ATOM 721 N N . LEU A 1 105 ? 22.648 -2.348 -15.463 1.00 98.12 105 LEU A N 1
ATOM 722 C CA . LEU A 1 105 ? 23.939 -2.809 -15.975 1.00 98.12 105 LEU A CA 1
ATOM 723 C C . LEU A 1 105 ? 23.788 -4.086 -16.812 1.00 98.12 105 LEU A C 1
ATOM 725 O O . LEU A 1 105 ? 24.375 -4.173 -17.890 1.00 98.12 105 LEU A O 1
ATOM 729 N N . ALA A 1 106 ? 22.975 -5.043 -16.357 1.00 98.12 106 ALA A N 1
ATOM 730 C CA . ALA A 1 106 ? 22.664 -6.252 -17.117 1.00 98.12 106 ALA A CA 1
ATOM 731 C C . ALA A 1 106 ? 21.984 -5.911 -18.455 1.00 98.12 106 ALA A C 1
ATOM 733 O O . ALA A 1 106 ? 22.394 -6.424 -19.495 1.00 98.12 106 ALA A O 1
ATOM 734 N N . ALA A 1 107 ? 21.030 -4.973 -18.454 1.00 98.19 107 ALA A N 1
ATOM 735 C CA . ALA A 1 107 ? 20.427 -4.433 -19.671 1.00 98.19 107 ALA A CA 1
ATOM 736 C C . ALA A 1 107 ? 21.474 -3.812 -20.611 1.00 98.19 107 ALA A C 1
ATOM 738 O O . ALA A 1 107 ? 21.545 -4.179 -21.785 1.00 98.19 107 ALA A O 1
ATOM 739 N N . ALA A 1 108 ? 22.326 -2.916 -20.106 1.00 98.19 108 ALA A N 1
ATOM 740 C CA . ALA A 1 108 ? 23.355 -2.241 -20.897 1.00 98.19 108 ALA A CA 1
ATOM 741 C C . ALA A 1 108 ? 24.380 -3.217 -21.505 1.00 98.19 108 ALA A C 1
ATOM 743 O O . ALA A 1 108 ? 24.828 -3.020 -22.637 1.00 98.19 108 ALA A O 1
ATOM 744 N N . ALA A 1 109 ? 24.708 -4.300 -20.795 1.00 98.19 109 ALA A N 1
ATOM 745 C CA . ALA A 1 109 ? 25.612 -5.341 -21.279 1.00 98.19 109 ALA A CA 1
ATOM 746 C C . ALA A 1 109 ? 25.068 -6.102 -22.501 1.00 98.19 109 ALA A C 1
ATOM 748 O O . ALA A 1 109 ? 25.856 -6.624 -23.289 1.00 98.19 109 ALA A O 1
ATOM 749 N N . THR A 1 110 ? 23.744 -6.123 -22.708 1.00 98.06 110 THR A N 1
ATOM 750 C CA . THR A 1 110 ? 23.140 -6.686 -23.932 1.00 98.06 110 THR A CA 1
ATOM 751 C C . THR A 1 110 ? 23.311 -5.784 -25.158 1.00 98.06 110 THR A C 1
ATOM 753 O O . THR A 1 110 ? 23.244 -6.264 -26.287 1.00 98.06 110 THR A O 1
ATOM 756 N N . VAL A 1 111 ? 23.553 -4.485 -24.945 1.00 97.25 111 VAL A N 1
ATOM 757 C CA . VAL A 1 111 ? 23.683 -3.475 -26.007 1.00 97.25 111 VAL A CA 1
ATOM 758 C C . VAL A 1 111 ? 25.136 -3.319 -26.454 1.00 97.25 111 VAL A C 1
ATOM 760 O O . VAL A 1 111 ? 25.405 -3.129 -27.638 1.00 97.25 111 VAL A O 1
ATOM 763 N N . SER A 1 112 ? 26.090 -3.384 -25.522 1.00 96.56 112 SER A N 1
ATOM 764 C CA . SER A 1 112 ? 27.513 -3.218 -25.820 1.00 96.56 112 SER A CA 1
ATOM 765 C C . SER A 1 112 ? 28.392 -3.998 -24.851 1.00 96.56 112 SER A C 1
ATOM 767 O O . SER A 1 112 ? 28.124 -4.045 -23.654 1.00 96.56 112 SER A O 1
ATOM 769 N N . SER A 1 113 ? 29.496 -4.552 -25.354 1.00 95.88 113 SER A N 1
ATOM 770 C CA . SER A 1 113 ? 30.549 -5.178 -24.544 1.00 95.88 113 SER A CA 1
ATOM 771 C C . SER A 1 113 ? 31.601 -4.183 -24.034 1.00 95.88 113 SER A C 1
ATOM 773 O O . SER A 1 113 ? 32.472 -4.564 -23.255 1.00 95.88 113 SER A O 1
ATOM 775 N N . ASN A 1 114 ? 31.550 -2.915 -24.461 1.00 97.81 114 ASN A N 1
ATOM 776 C CA . ASN A 1 114 ? 32.497 -1.889 -24.031 1.00 97.81 114 ASN A CA 1
ATOM 777 C C . ASN A 1 114 ? 32.092 -1.322 -22.651 1.00 97.81 114 ASN A C 1
ATOM 779 O O . ASN A 1 114 ? 31.024 -0.708 -22.560 1.00 97.81 114 ASN A O 1
ATOM 783 N N . PRO A 1 115 ? 32.942 -1.431 -21.608 1.00 96.69 115 PRO A N 1
ATOM 784 C CA . PRO A 1 115 ? 32.606 -0.972 -20.257 1.00 96.69 115 PRO A CA 1
ATOM 785 C C . PRO A 1 115 ? 32.247 0.517 -20.161 1.00 96.69 115 PRO A C 1
ATOM 787 O O . PRO A 1 115 ? 31.368 0.891 -19.389 1.00 96.69 115 PRO A O 1
ATOM 790 N N . PHE A 1 116 ? 32.878 1.372 -20.972 1.00 97.00 116 PHE A N 1
ATOM 791 C CA . PHE A 1 116 ? 32.581 2.806 -20.993 1.00 97.00 116 PHE A CA 1
ATOM 792 C C . PHE A 1 116 ? 31.178 3.083 -21.552 1.00 97.00 116 PHE A C 1
ATOM 794 O O . PHE A 1 116 ? 30.430 3.881 -20.994 1.00 97.00 116 PHE A O 1
ATOM 801 N N . ILE A 1 117 ? 30.791 2.378 -22.623 1.00 97.00 117 ILE A N 1
ATOM 802 C CA . ILE A 1 117 ? 29.445 2.498 -23.207 1.00 97.00 117 ILE A CA 1
ATOM 803 C C . ILE A 1 117 ? 28.395 1.950 -22.236 1.00 97.00 117 ILE A C 1
ATOM 805 O O . ILE A 1 117 ? 27.349 2.569 -22.065 1.00 97.00 117 ILE A O 1
ATOM 809 N N . GLN A 1 118 ? 28.677 0.824 -21.571 1.00 97.62 118 GLN A N 1
ATOM 810 C CA . GLN A 1 118 ? 27.779 0.267 -20.558 1.00 97.62 118 GLN A CA 1
ATOM 811 C C . GLN A 1 118 ? 27.522 1.265 -19.429 1.00 97.62 118 GLN A C 1
ATOM 813 O O . GLN A 1 118 ? 26.370 1.496 -19.073 1.00 97.62 118 GLN A O 1
ATOM 818 N N . GLN A 1 119 ? 28.575 1.891 -18.898 1.00 97.19 119 GLN A N 1
ATOM 819 C CA . GLN A 1 119 ? 28.432 2.874 -17.830 1.00 97.19 119 GLN A CA 1
ATOM 820 C C . GLN A 1 119 ? 27.605 4.088 -18.273 1.00 97.19 119 GLN A C 1
ATOM 822 O O . GLN A 1 119 ? 26.709 4.502 -17.540 1.00 97.19 119 GLN A O 1
ATOM 827 N N . LEU A 1 120 ? 27.843 4.605 -19.483 1.00 97.31 120 LEU A N 1
ATOM 828 C CA . LEU A 1 120 ? 27.072 5.722 -20.032 1.00 97.31 120 LEU A CA 1
ATOM 829 C C . LEU A 1 120 ? 25.577 5.378 -20.162 1.00 97.31 120 LEU A C 1
ATOM 831 O O . LEU A 1 120 ? 24.721 6.179 -19.791 1.00 97.31 120 LEU A O 1
ATOM 835 N N . LEU A 1 121 ? 25.261 4.169 -20.641 1.00 97.94 121 LEU A N 1
ATOM 836 C CA . LEU A 1 121 ? 23.881 3.683 -20.738 1.00 97.94 121 LEU A CA 1
ATOM 837 C C . LEU A 1 121 ? 23.236 3.524 -19.358 1.00 97.94 121 LEU A C 1
ATOM 839 O O . LEU A 1 121 ? 22.088 3.919 -19.178 1.00 97.94 121 LEU A O 1
ATOM 843 N N . VAL A 1 122 ? 23.961 2.980 -18.377 1.00 98.31 122 VAL A N 1
ATOM 844 C CA . VAL A 1 122 ? 23.462 2.840 -17.001 1.00 98.31 122 VAL A CA 1
ATOM 845 C C . VAL A 1 122 ? 23.140 4.201 -16.397 1.00 98.31 122 VAL A C 1
ATOM 847 O O . VAL A 1 122 ? 22.071 4.357 -15.817 1.00 98.31 122 VAL A O 1
ATOM 850 N N . GLU A 1 123 ? 24.022 5.190 -16.543 1.00 97.75 123 GLU A N 1
ATOM 851 C CA . GLU A 1 123 ? 23.794 6.546 -16.031 1.00 97.75 123 GLU A CA 1
ATOM 852 C C . GLU A 1 123 ? 22.585 7.209 -16.706 1.00 97.75 123 GLU A C 1
ATOM 854 O O . GLU A 1 123 ? 21.737 7.785 -16.022 1.00 97.75 123 GLU A O 1
ATOM 859 N N . GLN A 1 124 ? 22.442 7.056 -18.027 1.00 97.62 124 GLN A N 1
ATOM 860 C CA . GLN A 1 124 ? 21.281 7.556 -18.766 1.00 97.62 124 GLN A CA 1
ATOM 861 C C . GLN A 1 124 ? 19.971 6.891 -18.310 1.00 97.62 124 GLN A C 1
ATOM 863 O O . GLN A 1 124 ? 18.976 7.582 -18.078 1.00 97.62 124 GLN A O 1
ATOM 868 N N . LEU A 1 125 ? 19.954 5.561 -18.184 1.00 98.25 125 LEU A N 1
ATOM 869 C CA . LEU A 1 125 ? 18.765 4.811 -17.778 1.00 98.25 125 LEU A CA 1
ATOM 870 C C . LEU A 1 125 ? 18.403 5.069 -16.312 1.00 98.25 125 LEU A C 1
ATOM 872 O O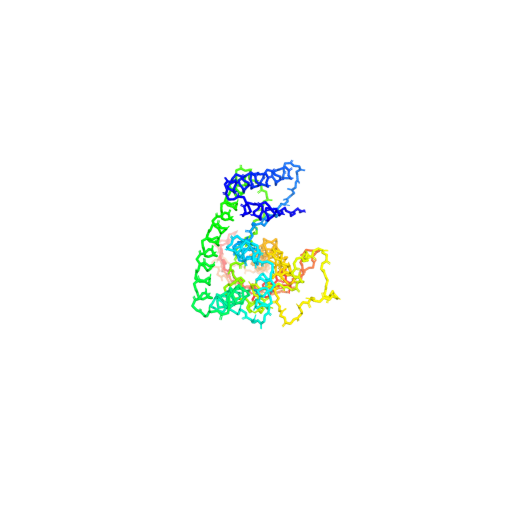 . LEU A 1 125 ? 17.222 5.206 -16.010 1.00 98.25 125 LEU A O 1
ATOM 876 N N . LEU A 1 126 ? 19.386 5.197 -15.413 1.00 98.12 126 LEU A N 1
ATOM 877 C CA . LEU A 1 126 ? 19.150 5.555 -14.010 1.00 98.12 126 LEU A CA 1
ATOM 878 C C . LEU A 1 126 ? 18.525 6.944 -13.887 1.00 98.12 126 LEU A C 1
ATOM 880 O O . LEU A 1 126 ? 17.511 7.089 -13.213 1.00 98.12 126 LEU A O 1
ATOM 884 N N . ALA A 1 127 ? 19.063 7.944 -14.590 1.00 97.81 127 ALA A N 1
ATOM 885 C CA . ALA A 1 127 ? 18.483 9.285 -14.593 1.00 97.81 127 ALA A CA 1
ATOM 886 C C . ALA A 1 127 ? 17.046 9.286 -15.152 1.00 97.81 127 ALA A C 1
ATOM 888 O O . ALA A 1 127 ? 16.167 9.988 -14.645 1.00 97.81 127 ALA A O 1
ATOM 889 N N . GLY A 1 128 ? 16.789 8.471 -16.182 1.00 96.56 128 GLY A N 1
ATOM 890 C CA . GLY A 1 128 ? 15.444 8.236 -16.707 1.00 96.56 128 GLY A CA 1
ATOM 891 C C . GLY A 1 128 ? 14.512 7.595 -15.677 1.00 96.56 128 GLY A C 1
ATOM 892 O O . GLY A 1 128 ? 13.382 8.054 -15.514 1.00 96.56 128 GLY A O 1
ATOM 893 N N . TYR A 1 129 ? 14.996 6.584 -14.953 1.00 97.56 129 TYR A N 1
ATOM 894 C CA . TYR A 1 129 ? 14.257 5.885 -13.903 1.00 97.56 129 TYR A CA 1
ATOM 895 C C . TYR A 1 129 ? 13.907 6.801 -12.732 1.00 97.56 129 TYR A C 1
ATOM 897 O O . TYR A 1 129 ? 12.743 6.871 -12.359 1.00 97.56 129 TYR A O 1
ATOM 905 N N . GLU A 1 130 ? 14.865 7.558 -12.198 1.00 97.19 130 GLU A N 1
ATOM 906 C CA . GLU A 1 130 ? 14.631 8.493 -11.089 1.00 97.19 130 GLU A CA 1
ATOM 907 C C . GLU A 1 130 ? 13.605 9.570 -11.462 1.00 97.19 130 GLU A C 1
ATOM 909 O O . GLU A 1 130 ? 12.685 9.861 -10.693 1.00 97.19 130 GLU A O 1
ATOM 914 N N . LYS A 1 131 ? 13.706 10.122 -12.679 1.00 96.25 131 LYS A N 1
ATOM 915 C CA . LYS A 1 131 ? 12.729 11.087 -13.194 1.00 96.25 131 LYS A CA 1
ATOM 916 C C . LYS A 1 131 ? 11.339 10.465 -13.326 1.00 96.25 131 LYS A C 1
ATOM 918 O O . LYS A 1 131 ? 10.362 11.069 -12.884 1.00 96.25 131 LYS A O 1
ATOM 923 N N . ALA A 1 132 ? 11.247 9.284 -13.933 1.00 95.50 132 ALA A N 1
ATOM 924 C CA . ALA A 1 132 ? 9.979 8.590 -14.123 1.00 95.50 132 ALA A CA 1
ATOM 925 C C . ALA A 1 132 ? 9.352 8.192 -12.776 1.00 95.50 132 ALA A C 1
ATOM 927 O O . ALA A 1 132 ? 8.147 8.346 -12.599 1.00 95.50 132 ALA A O 1
ATOM 928 N N . ALA A 1 133 ? 10.165 7.775 -11.801 1.00 97.00 133 ALA A N 1
ATOM 929 C CA . ALA A 1 133 ? 9.723 7.435 -10.452 1.00 97.00 133 ALA A CA 1
ATOM 930 C C . ALA A 1 133 ? 9.132 8.652 -9.735 1.00 97.00 133 ALA A C 1
ATOM 932 O O . ALA A 1 133 ? 8.026 8.572 -9.207 1.00 97.00 133 ALA A O 1
ATOM 933 N N . GLY A 1 134 ? 9.810 9.803 -9.793 1.00 97.06 134 GLY A N 1
ATOM 934 C CA . GLY A 1 134 ? 9.284 11.049 -9.233 1.00 97.06 134 GLY A CA 1
ATOM 935 C C . GLY A 1 134 ? 7.953 11.472 -9.867 1.00 97.06 134 GLY A C 1
ATOM 936 O O . GLY A 1 134 ? 7.038 11.892 -9.163 1.00 97.06 134 GLY A O 1
ATOM 937 N N . GLN A 1 135 ? 7.809 11.316 -11.188 1.00 95.62 135 GLN A N 1
ATOM 938 C CA . GLN A 1 135 ? 6.557 11.617 -11.896 1.00 95.62 135 GLN A CA 1
ATOM 939 C C . GLN A 1 135 ? 5.425 10.648 -11.529 1.00 95.62 135 GLN A C 1
ATOM 941 O O . GLN A 1 135 ? 4.301 11.087 -11.298 1.00 95.62 135 GLN A O 1
ATOM 946 N N . ALA A 1 136 ? 5.716 9.350 -11.453 1.00 96.75 136 ALA A N 1
ATOM 947 C CA . ALA A 1 136 ? 4.757 8.310 -11.092 1.00 96.75 136 ALA A CA 1
ATOM 948 C C . ALA A 1 136 ? 4.265 8.442 -9.638 1.00 96.75 136 ALA A C 1
ATOM 950 O O . ALA A 1 136 ? 3.068 8.310 -9.373 1.00 96.75 136 ALA A O 1
ATOM 951 N N . SER A 1 137 ? 5.170 8.773 -8.713 1.00 98.00 137 SER A N 1
ATOM 952 C CA . SER A 1 137 ? 4.839 9.028 -7.307 1.00 98.00 137 SER A CA 1
ATOM 953 C C . SER A 1 137 ? 3.951 10.270 -7.171 1.00 98.00 137 SER A C 1
ATOM 955 O O . SER A 1 137 ? 2.857 10.193 -6.614 1.00 98.00 137 SER A O 1
ATOM 957 N N . ALA A 1 138 ? 4.328 11.383 -7.817 1.00 97.81 138 ALA A N 1
ATOM 958 C CA . ALA A 1 138 ? 3.517 12.603 -7.832 1.00 97.81 138 ALA A CA 1
ATOM 959 C C . ALA A 1 138 ? 2.124 12.389 -8.450 1.00 97.81 138 ALA A C 1
ATOM 961 O O . ALA A 1 138 ? 1.143 12.986 -8.005 1.00 97.81 138 ALA A O 1
ATOM 962 N N . LEU A 1 139 ? 2.022 11.535 -9.471 1.00 97.88 139 LEU A N 1
ATOM 963 C CA . LEU A 1 139 ? 0.747 11.186 -10.086 1.00 97.88 139 LEU A CA 1
ATOM 964 C C . LEU A 1 139 ? -0.135 10.346 -9.151 1.00 97.88 139 LEU A C 1
ATOM 966 O O . LEU A 1 139 ? -1.340 10.583 -9.085 1.00 97.88 139 LEU A O 1
ATOM 970 N N . THR A 1 140 ? 0.459 9.403 -8.416 1.00 98.38 140 THR A N 1
ATOM 971 C CA . THR A 1 140 ? -0.258 8.612 -7.405 1.00 98.38 140 THR A CA 1
ATOM 972 C C . THR A 1 140 ? -0.768 9.505 -6.275 1.00 98.38 140 THR A C 1
ATOM 974 O O . THR A 1 140 ? -1.936 9.421 -5.899 1.00 98.38 140 THR A O 1
ATOM 977 N N . ASP A 1 141 ? 0.068 10.419 -5.779 1.00 98.56 141 ASP A N 1
ATOM 978 C CA . ASP A 1 141 ? -0.339 11.393 -4.764 1.00 98.56 141 ASP A CA 1
ATOM 979 C C . ASP A 1 141 ? -1.465 12.303 -5.279 1.00 98.56 141 ASP A C 1
ATOM 981 O O . ASP A 1 141 ? -2.429 12.560 -4.559 1.00 98.56 141 ASP A O 1
ATOM 985 N N . TYR A 1 142 ? -1.391 12.748 -6.539 1.00 98.50 142 TYR A N 1
ATOM 986 C CA . TYR A 1 142 ? -2.459 13.523 -7.170 1.00 98.50 142 TYR A CA 1
ATOM 987 C C . TYR A 1 142 ? -3.776 12.737 -7.252 1.00 98.50 142 TYR A C 1
ATOM 989 O O . TYR A 1 142 ? -4.820 13.283 -6.896 1.00 98.50 142 TYR A O 1
ATOM 997 N N . TYR A 1 143 ? -3.736 11.468 -7.673 1.00 98.75 143 TYR A N 1
ATOM 998 C CA . TYR A 1 143 ? -4.910 10.593 -7.696 1.00 98.75 143 TYR A CA 1
ATOM 999 C C . TYR A 1 143 ? -5.547 10.492 -6.306 1.00 98.75 143 TYR A C 1
ATOM 1001 O O . TYR A 1 143 ? -6.716 10.840 -6.137 1.00 98.75 143 TYR A O 1
ATOM 1009 N N . ASN A 1 144 ? -4.757 10.096 -5.303 1.00 98.75 144 ASN A N 1
ATOM 1010 C CA . ASN A 1 144 ? -5.240 9.869 -3.940 1.00 98.75 144 ASN A CA 1
ATOM 1011 C C . ASN A 1 144 ? -5.825 11.152 -3.325 1.00 98.75 144 ASN A C 1
ATOM 1013 O O . ASN A 1 144 ? -6.858 11.109 -2.665 1.00 98.75 144 ASN A O 1
ATOM 1017 N N . GLN A 1 145 ? -5.215 12.316 -3.581 1.00 98.62 145 GLN A N 1
ATOM 1018 C CA . GLN A 1 145 ? -5.742 13.606 -3.121 1.00 98.62 145 GLN A CA 1
ATOM 1019 C C . GLN A 1 145 ? -7.057 13.999 -3.804 1.00 98.62 145 GLN A C 1
ATOM 1021 O O . GLN A 1 145 ? -7.901 14.643 -3.181 1.00 98.62 145 GLN A O 1
ATOM 1026 N N . MET A 1 146 ? -7.223 13.689 -5.092 1.00 98.62 146 MET A N 1
ATOM 1027 C CA . MET A 1 146 ? -8.452 14.003 -5.825 1.00 98.62 146 MET A CA 1
ATOM 1028 C C . MET A 1 146 ? -9.609 13.099 -5.402 1.00 98.62 146 MET A C 1
ATOM 1030 O O . MET A 1 146 ? -10.728 13.589 -5.255 1.00 98.62 146 MET A O 1
ATOM 1034 N N . GLU A 1 147 ? -9.333 11.816 -5.171 1.00 98.69 147 GLU A N 1
ATOM 1035 C CA . GLU A 1 147 ? -10.318 10.872 -4.648 1.00 98.69 147 GLU A CA 1
ATOM 1036 C C . GLU A 1 147 ? -10.750 11.294 -3.242 1.00 98.69 147 GLU A C 1
ATOM 1038 O O . GLU A 1 147 ? -11.939 11.506 -3.020 1.00 98.69 147 GLU A O 1
ATOM 1043 N N . GLU A 1 148 ? -9.799 11.546 -2.333 1.00 98.44 148 GLU A N 1
ATOM 1044 C CA . GLU A 1 148 ? -10.097 11.982 -0.963 1.00 98.44 148 GLU A CA 1
ATOM 1045 C C . GLU A 1 148 ? -10.953 13.253 -0.938 1.00 98.44 148 GLU A C 1
ATOM 1047 O O . GLU A 1 148 ? -11.977 13.288 -0.261 1.00 98.44 148 GLU A O 1
ATOM 1052 N N . LYS A 1 149 ? -10.623 14.269 -1.748 1.00 98.44 149 LYS A N 1
ATOM 1053 C CA . LYS A 1 149 ? -11.454 15.481 -1.861 1.00 98.44 149 LYS A CA 1
ATOM 1054 C C . LYS A 1 149 ? -12.888 15.171 -2.289 1.00 98.44 149 LYS A C 1
ATOM 1056 O O . LYS A 1 149 ? -13.815 15.808 -1.795 1.00 98.44 149 LYS A O 1
ATOM 1061 N N . GLY A 1 150 ? -13.079 14.234 -3.216 1.00 98.31 150 GLY A N 1
ATOM 1062 C CA . GLY A 1 150 ? -14.411 13.803 -3.641 1.00 98.31 150 GLY A CA 1
ATOM 1063 C C . GLY A 1 150 ? -15.171 13.082 -2.524 1.00 98.31 150 GLY A C 1
ATOM 1064 O O . GLY A 1 150 ? -16.349 13.364 -2.303 1.00 98.31 150 GLY A O 1
ATOM 1065 N N . LEU A 1 151 ? -14.490 12.206 -1.778 1.00 98.50 151 LEU A N 1
ATOM 1066 C CA . LEU A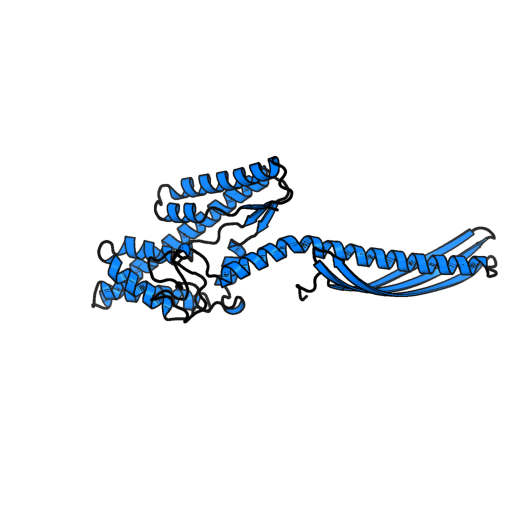 1 151 ? -15.059 11.497 -0.627 1.00 98.50 151 LEU A CA 1
ATOM 1067 C C . LEU A 1 151 ? -15.450 12.463 0.503 1.00 98.50 151 LEU A C 1
ATOM 1069 O O . LEU A 1 151 ? -16.538 12.342 1.063 1.00 98.50 151 LEU A O 1
ATOM 1073 N N . GLU A 1 152 ? -14.598 13.444 0.821 1.00 97.94 152 GLU A N 1
ATOM 1074 C CA . GLU A 1 152 ? -14.868 14.482 1.827 1.00 97.94 152 GLU A CA 1
ATOM 1075 C C . GLU A 1 152 ? -16.069 15.354 1.455 1.00 97.94 152 GLU A C 1
ATOM 1077 O O . GLU A 1 152 ? -16.891 15.665 2.315 1.00 97.94 152 GLU A O 1
ATOM 1082 N N . GLN A 1 153 ? -16.179 15.741 0.180 1.00 97.12 153 GLN A N 1
ATOM 1083 C CA . GLN A 1 153 ? -17.289 16.561 -0.312 1.00 97.12 153 GLN A CA 1
ATOM 1084 C C . GLN A 1 153 ? -18.634 15.847 -0.206 1.00 97.12 153 GLN A C 1
ATOM 1086 O O . GLN A 1 153 ? -19.639 16.488 0.099 1.00 97.12 153 GLN A O 1
ATOM 1091 N N . HIS A 1 154 ? -18.658 14.540 -0.466 1.00 96.31 154 HIS A N 1
ATOM 1092 C CA . HIS A 1 154 ? -19.868 13.739 -0.329 1.00 96.31 154 HIS A CA 1
ATOM 1093 C C . HIS A 1 154 ? -20.204 13.466 1.146 1.00 96.31 154 HIS A C 1
ATOM 1095 O O . HIS A 1 154 ? -21.346 13.628 1.576 1.00 96.31 154 HIS A O 1
ATOM 1101 N N . GLY A 1 155 ? -19.205 13.058 1.936 1.00 93.75 155 GLY A N 1
ATOM 1102 C CA . GLY A 1 155 ? -19.394 12.574 3.300 1.00 93.75 155 GLY A CA 1
ATOM 1103 C C . GLY A 1 155 ? -20.058 11.192 3.356 1.00 93.75 155 GLY A C 1
ATOM 1104 O O . GLY A 1 155 ? -20.186 10.494 2.353 1.00 93.75 155 GLY A O 1
ATOM 1105 N N . GLY A 1 156 ? -20.479 10.775 4.551 1.00 95.75 156 GLY A N 1
ATOM 1106 C CA . GLY A 1 156 ? -21.085 9.461 4.797 1.00 95.75 156 GLY A CA 1
ATOM 1107 C C . GLY A 1 156 ? -20.179 8.515 5.585 1.00 95.75 156 GLY A C 1
ATOM 1108 O O . GLY A 1 156 ? -19.116 8.905 6.072 1.00 95.75 156 GLY A O 1
ATOM 1109 N N . ASN A 1 157 ? -20.622 7.267 5.758 1.00 96.50 157 ASN A N 1
ATOM 1110 C CA . ASN A 1 157 ? -19.883 6.283 6.546 1.00 96.50 157 ASN A CA 1
ATOM 1111 C C . ASN A 1 157 ? -18.807 5.595 5.694 1.00 96.50 157 ASN A C 1
ATOM 1113 O O . ASN A 1 157 ? -19.053 4.563 5.063 1.00 96.50 157 ASN A O 1
ATOM 1117 N N . ILE A 1 158 ? -17.623 6.208 5.662 1.00 97.81 158 ILE A N 1
ATOM 1118 C CA . ILE A 1 158 ? -16.481 5.780 4.852 1.00 97.81 158 ILE A CA 1
ATOM 1119 C C . ILE A 1 158 ? -15.325 5.379 5.771 1.00 97.81 158 ILE A C 1
ATOM 1121 O O . ILE A 1 158 ? -14.845 6.194 6.563 1.00 97.81 158 ILE A O 1
ATOM 1125 N N . ALA A 1 159 ? -14.836 4.147 5.625 1.00 97.19 159 ALA A N 1
ATOM 1126 C CA . ALA A 1 159 ? -13.580 3.710 6.231 1.00 97.19 159 ALA A CA 1
ATOM 1127 C C . ALA A 1 159 ? -12.440 3.897 5.224 1.00 97.19 159 ALA A C 1
ATOM 1129 O O . ALA A 1 159 ? -12.391 3.220 4.199 1.00 97.19 159 ALA A O 1
ATOM 1130 N N . ARG A 1 160 ? -11.522 4.817 5.522 1.00 96.94 160 ARG A N 1
ATOM 1131 C CA . ARG A 1 160 ? -10.346 5.094 4.689 1.00 96.94 160 ARG A CA 1
ATOM 1132 C C . ARG A 1 160 ? -9.223 4.135 5.060 1.00 96.94 160 ARG A C 1
ATOM 1134 O O . ARG A 1 160 ? -8.816 4.114 6.220 1.00 96.94 160 ARG A O 1
ATOM 1141 N N . ALA A 1 161 ? -8.729 3.366 4.096 1.00 98.00 161 ALA A N 1
ATOM 1142 C CA . ALA A 1 161 ? -7.558 2.516 4.287 1.00 98.00 161 ALA A CA 1
ATOM 1143 C C . ALA A 1 161 ? -6.356 3.113 3.543 1.00 98.00 161 ALA A C 1
ATOM 1145 O O . ALA A 1 161 ? -6.350 3.183 2.314 1.00 98.00 161 ALA A O 1
ATOM 1146 N N . ASP A 1 162 ? -5.336 3.545 4.286 1.00 98.44 162 ASP A N 1
ATOM 1147 C CA . ASP A 1 162 ? -4.119 4.130 3.715 1.00 98.44 162 ASP A CA 1
ATOM 1148 C C . ASP A 1 162 ? -3.148 3.034 3.251 1.00 98.44 162 ASP A C 1
ATOM 1150 O O . ASP A 1 162 ? -2.117 2.762 3.870 1.00 98.44 162 ASP A O 1
ATOM 1154 N N . ILE A 1 163 ? -3.499 2.364 2.150 1.00 98.50 163 ILE A N 1
ATOM 1155 C CA . ILE A 1 163 ? -2.654 1.330 1.544 1.00 98.50 163 ILE A CA 1
ATOM 1156 C C . ILE A 1 163 ? -1.356 1.933 1.005 1.00 98.50 163 ILE A C 1
ATOM 1158 O O . ILE A 1 163 ? -0.327 1.268 1.031 1.00 98.50 163 ILE A O 1
ATOM 1162 N N . ASN A 1 164 ? -1.357 3.190 0.559 1.00 98.56 164 ASN A N 1
ATOM 1163 C CA . ASN A 1 164 ? -0.140 3.887 0.158 1.00 98.56 164 ASN A CA 1
ATOM 1164 C C . ASN A 1 164 ? 0.823 4.080 1.340 1.00 98.56 164 ASN A C 1
ATOM 1166 O O . ASN A 1 164 ? 2.024 3.849 1.200 1.00 98.56 164 ASN A O 1
ATOM 1170 N N . GLY A 1 165 ? 0.306 4.460 2.510 1.00 98.50 165 GLY A N 1
ATOM 1171 C CA . GLY A 1 165 ? 1.061 4.510 3.761 1.00 98.50 165 GLY A CA 1
ATOM 1172 C C . GLY A 1 165 ? 1.634 3.144 4.134 1.00 98.50 165 GLY A C 1
ATOM 1173 O O . GLY A 1 165 ? 2.850 3.008 4.266 1.00 98.50 165 GLY A O 1
ATOM 1174 N N . LEU A 1 166 ? 0.786 2.110 4.176 1.00 98.50 166 LEU A N 1
ATOM 1175 C CA . LEU A 1 166 ? 1.205 0.722 4.418 1.00 98.50 166 LEU A CA 1
ATOM 1176 C C . LEU A 1 166 ? 2.279 0.258 3.419 1.00 98.50 166 LEU A C 1
ATOM 1178 O O . LEU A 1 166 ? 3.253 -0.393 3.785 1.00 98.50 166 LEU A O 1
ATOM 1182 N N . PHE A 1 167 ? 2.138 0.611 2.145 1.00 98.31 167 PHE A N 1
ATOM 1183 C CA . PHE A 1 167 ? 3.104 0.271 1.107 1.00 98.31 167 PHE A CA 1
ATOM 1184 C C . PHE A 1 167 ? 4.465 0.945 1.339 1.00 98.31 167 PHE A C 1
ATOM 1186 O O . PHE A 1 167 ? 5.509 0.312 1.174 1.00 98.31 167 PHE A O 1
ATOM 1193 N N . LYS A 1 168 ? 4.474 2.205 1.789 1.00 97.94 168 LYS A N 1
ATOM 1194 C CA . LYS A 1 168 ? 5.700 2.918 2.180 1.00 97.94 168 LYS A CA 1
ATOM 1195 C C . LYS A 1 168 ? 6.356 2.284 3.413 1.00 97.94 168 LYS A C 1
ATOM 1197 O O . LYS A 1 168 ? 7.581 2.172 3.442 1.00 97.94 168 LYS A O 1
ATOM 1202 N N . GLU A 1 169 ? 5.575 1.812 4.384 1.00 98.25 169 GLU A N 1
ATOM 1203 C CA . GLU A 1 169 ? 6.083 1.051 5.537 1.00 98.25 169 GLU A CA 1
ATOM 1204 C C . GLU A 1 169 ? 6.724 -0.275 5.108 1.00 98.25 169 GLU A C 1
ATOM 1206 O O . GLU A 1 169 ? 7.834 -0.594 5.544 1.00 98.25 169 GLU A O 1
ATOM 1211 N N . ILE A 1 170 ? 6.076 -1.004 4.192 1.00 98.12 170 ILE A N 1
ATOM 1212 C CA . ILE A 1 170 ? 6.610 -2.238 3.608 1.00 98.12 170 ILE A CA 1
ATOM 1213 C C . ILE A 1 170 ? 7.952 -1.979 2.920 1.00 98.12 170 ILE A C 1
ATOM 1215 O O . ILE A 1 170 ? 8.903 -2.723 3.140 1.00 98.12 170 ILE A O 1
ATOM 1219 N N . LEU A 1 171 ? 8.065 -0.926 2.107 1.00 97.06 171 LEU A N 1
ATOM 1220 C CA . LEU A 1 171 ? 9.325 -0.589 1.437 1.00 97.06 171 LEU A CA 1
ATOM 1221 C C . LEU A 1 171 ? 10.426 -0.153 2.415 1.00 97.06 171 LEU A C 1
ATOM 1223 O O . LEU A 1 171 ? 11.604 -0.390 2.143 1.00 97.06 171 LEU A O 1
ATOM 1227 N N . ALA A 1 172 ? 10.061 0.479 3.532 1.00 97.38 172 ALA A N 1
ATOM 1228 C CA . ALA A 1 172 ? 11.007 0.926 4.549 1.00 97.38 172 ALA A CA 1
ATOM 1229 C C . ALA A 1 172 ? 11.562 -0.231 5.397 1.00 97.38 172 ALA A C 1
ATOM 1231 O O . ALA A 1 172 ? 12.729 -0.185 5.787 1.00 97.38 172 ALA A O 1
ATOM 1232 N N . ASN A 1 173 ? 10.752 -1.260 5.676 1.00 97.12 173 ASN A N 1
ATOM 1233 C CA . ASN A 1 173 ? 11.174 -2.436 6.441 1.00 97.12 173 ASN A CA 1
ATOM 1234 C C . ASN A 1 173 ? 10.541 -3.747 5.921 1.00 97.12 173 ASN A C 1
ATOM 1236 O O . ASN A 1 173 ? 9.712 -4.346 6.610 1.00 97.12 173 ASN A O 1
ATOM 1240 N N . PRO A 1 174 ? 10.945 -4.244 4.736 1.00 97.75 174 PRO A N 1
ATOM 1241 C CA . PRO A 1 174 ? 10.332 -5.415 4.102 1.00 97.75 174 PRO A CA 1
ATOM 1242 C C . PRO A 1 174 ? 10.365 -6.679 4.969 1.00 97.75 174 PRO A C 1
ATOM 1244 O O . PRO A 1 174 ? 9.414 -7.461 4.976 1.00 97.75 174 PRO A O 1
ATOM 1247 N N . GLN A 1 175 ? 11.438 -6.864 5.745 1.00 95.75 175 GLN A N 1
ATOM 1248 C CA . GLN A 1 175 ? 11.624 -8.052 6.578 1.00 95.75 175 GLN A CA 1
ATOM 1249 C C . GLN A 1 175 ? 10.596 -8.150 7.710 1.00 95.75 175 GLN A C 1
ATOM 1251 O O . GLN A 1 175 ? 10.178 -9.257 8.043 1.00 95.75 175 GLN A O 1
ATOM 1256 N N . ALA A 1 176 ? 10.138 -7.020 8.265 1.00 96.19 176 ALA A N 1
ATOM 1257 C CA . ALA A 1 176 ? 9.068 -7.017 9.268 1.00 96.19 176 ALA A CA 1
ATOM 1258 C C . ALA A 1 176 ? 7.737 -7.549 8.714 1.00 96.19 176 ALA A C 1
ATOM 1260 O O . ALA A 1 176 ? 6.918 -8.066 9.469 1.00 96.19 176 ALA A O 1
ATOM 1261 N N . PHE A 1 177 ? 7.557 -7.473 7.395 1.00 97.19 177 PHE A N 1
ATOM 1262 C CA . PHE A 1 177 ? 6.402 -8.003 6.678 1.00 97.19 177 PHE A CA 1
ATOM 1263 C C . PHE A 1 177 ? 6.667 -9.380 6.058 1.00 97.19 177 PHE A C 1
ATOM 1265 O O . PHE A 1 177 ? 5.801 -9.907 5.363 1.00 97.19 177 PHE A O 1
ATOM 1272 N N . GLY A 1 178 ? 7.841 -9.971 6.307 1.00 96.44 178 GLY A N 1
ATOM 1273 C CA . GLY A 1 178 ? 8.246 -11.269 5.772 1.00 96.44 178 GLY A CA 1
ATOM 1274 C C . GLY A 1 178 ? 8.554 -11.259 4.275 1.00 96.44 178 GLY A C 1
ATOM 1275 O O . GLY A 1 178 ? 8.391 -12.291 3.638 1.00 96.44 178 GLY A O 1
ATOM 1276 N N . LEU A 1 179 ? 8.943 -10.115 3.706 1.00 98.00 179 LEU A N 1
ATOM 1277 C CA . LEU A 1 179 ? 9.331 -9.999 2.300 1.00 98.00 179 LEU A CA 1
ATOM 1278 C C . LEU A 1 179 ? 10.851 -9.954 2.166 1.00 98.00 179 LEU A C 1
ATOM 1280 O O . LEU A 1 179 ? 11.538 -9.272 2.933 1.00 98.00 179 LEU A O 1
ATOM 1284 N N . THR A 1 180 ? 11.374 -10.633 1.149 1.00 97.44 180 THR A N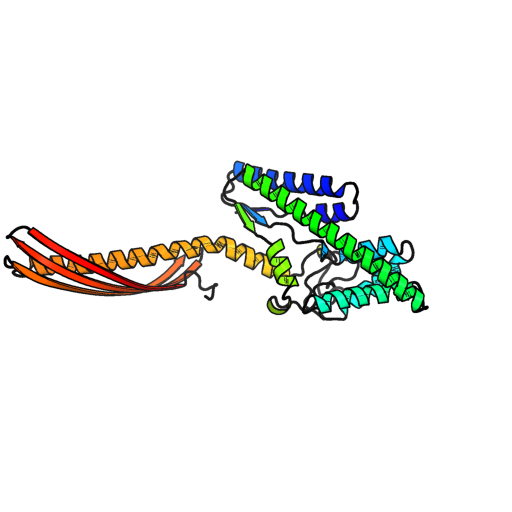 1
ATOM 1285 C CA . THR A 1 180 ? 12.814 -10.669 0.873 1.00 97.44 180 THR A CA 1
ATOM 1286 C C . THR A 1 180 ? 13.189 -9.928 -0.404 1.00 97.44 180 THR A C 1
ATOM 1288 O O . THR A 1 180 ? 14.322 -9.465 -0.496 1.00 97.44 180 THR A O 1
ATOM 1291 N N . ASN A 1 181 ? 12.269 -9.739 -1.357 1.00 97.88 181 ASN A N 1
ATOM 1292 C CA . ASN A 1 181 ? 12.518 -8.991 -2.593 1.00 97.88 181 ASN A CA 1
ATOM 1293 C C . ASN A 1 181 ? 11.357 -8.029 -2.921 1.00 97.88 181 ASN A C 1
ATOM 1295 O O . ASN A 1 181 ? 10.203 -8.432 -3.036 1.00 97.88 181 ASN A O 1
ATOM 1299 N N . THR A 1 182 ? 11.665 -6.742 -3.090 1.00 97.75 182 THR A N 1
ATOM 1300 C CA . THR A 1 182 ? 10.700 -5.640 -3.265 1.00 97.75 182 THR A CA 1
ATOM 1301 C C . THR A 1 182 ? 10.818 -4.923 -4.610 1.00 97.75 182 THR A C 1
ATOM 1303 O O . THR A 1 182 ? 10.346 -3.794 -4.773 1.00 97.75 182 THR A O 1
ATOM 1306 N N . VAL A 1 183 ? 11.490 -5.542 -5.580 1.00 97.06 183 VAL A N 1
ATOM 1307 C CA . VAL A 1 183 ? 11.764 -4.924 -6.888 1.00 97.06 183 VAL A CA 1
ATOM 1308 C C . VAL A 1 183 ? 11.606 -5.883 -8.064 1.00 97.06 183 VAL A C 1
ATOM 1310 O O . VAL A 1 183 ? 11.264 -5.444 -9.156 1.00 97.06 183 VAL A O 1
ATOM 1313 N N . GLY A 1 184 ? 11.846 -7.176 -7.855 1.00 96.31 184 GLY A N 1
ATOM 1314 C CA . GLY A 1 184 ? 11.519 -8.241 -8.792 1.00 96.31 184 GLY A CA 1
ATOM 1315 C C . GLY A 1 184 ? 10.079 -8.725 -8.625 1.00 96.31 184 GLY A C 1
ATOM 1316 O O . GLY A 1 184 ? 9.303 -8.181 -7.838 1.00 96.31 184 GLY A O 1
ATOM 1317 N N . MET A 1 185 ? 9.745 -9.781 -9.362 1.00 96.75 185 MET A N 1
ATOM 1318 C CA . MET A 1 185 ? 8.417 -10.391 -9.373 1.00 96.75 185 MET A CA 1
ATOM 1319 C C . MET A 1 185 ? 8.514 -11.917 -9.457 1.00 96.75 185 MET A C 1
ATOM 1321 O O . MET A 1 185 ? 9.483 -12.451 -10.002 1.00 96.75 185 MET A O 1
ATOM 1325 N N . ALA A 1 186 ? 7.515 -12.611 -8.911 1.00 96.44 186 ALA A N 1
ATOM 1326 C CA . ALA A 1 186 ? 7.496 -14.075 -8.859 1.00 96.44 186 ALA A CA 1
ATOM 1327 C C . ALA A 1 186 ? 7.090 -14.724 -10.196 1.00 96.44 186 ALA A C 1
ATOM 1329 O O . ALA A 1 186 ? 7.590 -15.789 -10.561 1.00 96.44 186 ALA A O 1
ATOM 1330 N N . CYS A 1 187 ? 6.168 -14.106 -10.930 1.00 96.88 187 CYS A N 1
ATOM 1331 C CA . CYS A 1 187 ? 5.680 -14.617 -12.203 1.00 96.88 187 CYS A CA 1
ATOM 1332 C C . CYS A 1 187 ? 6.697 -14.400 -13.331 1.00 96.88 187 CYS A C 1
ATOM 1334 O O . CYS A 1 187 ? 7.449 -13.421 -13.305 1.00 96.88 187 CYS A O 1
ATOM 1336 N N . PRO A 1 188 ? 6.719 -15.282 -14.351 1.00 94.25 188 PRO A N 1
ATOM 1337 C CA . PRO A 1 188 ? 7.588 -15.091 -15.503 1.00 94.25 188 PRO A CA 1
ATOM 1338 C C . PRO A 1 188 ? 7.347 -13.729 -16.183 1.00 94.25 188 PRO A C 1
ATOM 1340 O O . PRO A 1 188 ? 6.192 -13.304 -16.294 1.00 94.25 188 PRO A O 1
ATOM 1343 N N . PRO A 1 189 ? 8.395 -13.066 -16.707 1.00 91.06 189 PRO A N 1
ATOM 1344 C CA . PRO A 1 189 ? 8.249 -11.828 -17.468 1.00 91.06 189 PRO A CA 1
ATOM 1345 C C . PRO A 1 189 ? 7.175 -11.895 -18.559 1.00 91.06 189 PRO A C 1
ATOM 1347 O O . PRO A 1 189 ? 7.164 -12.814 -19.378 1.00 91.06 189 PRO A O 1
ATOM 1350 N N . GLY A 1 190 ? 6.282 -10.902 -18.578 1.00 89.25 190 GLY A N 1
ATOM 1351 C CA . GLY A 1 190 ? 5.174 -10.808 -19.536 1.00 89.25 190 GLY A CA 1
ATOM 1352 C C . GLY A 1 190 ? 3.947 -11.667 -19.206 1.00 89.25 190 GLY A C 1
ATOM 1353 O O . GLY A 1 190 ? 2.967 -11.621 -19.949 1.00 89.25 190 GLY A O 1
ATOM 1354 N N . VAL A 1 191 ? 3.960 -12.428 -18.106 1.00 94.38 191 VAL A N 1
ATOM 1355 C CA . VAL A 1 191 ? 2.800 -13.195 -17.634 1.00 94.38 191 VAL A CA 1
ATOM 1356 C C . VAL A 1 191 ? 2.084 -12.415 -16.534 1.00 94.38 191 VAL A C 1
ATOM 1358 O O . VAL A 1 191 ? 2.660 -12.132 -15.488 1.00 94.38 191 VAL A O 1
ATOM 1361 N N . SER A 1 192 ? 0.806 -12.097 -16.754 1.00 94.19 192 SER A N 1
ATOM 1362 C CA . SER A 1 192 ? -0.038 -11.480 -15.724 1.00 94.19 192 SER A CA 1
ATOM 1363 C C . SER A 1 192 ? -0.249 -12.427 -14.543 1.00 94.19 192 SER A C 1
ATOM 1365 O O . SER A 1 192 ? -0.468 -13.625 -14.736 1.00 94.19 192 SER A O 1
ATOM 1367 N N . ALA A 1 193 ? -0.307 -11.873 -13.331 1.00 94.31 193 ALA A N 1
ATOM 1368 C CA . ALA A 1 193 ? -0.645 -12.584 -12.103 1.00 94.31 193 ALA A CA 1
ATOM 1369 C C . ALA A 1 193 ? -1.969 -13.364 -12.218 1.00 94.31 193 ALA A C 1
ATOM 1371 O O . ALA A 1 193 ? -2.095 -14.445 -11.653 1.00 94.31 193 ALA A O 1
ATOM 1372 N N . SER A 1 194 ? -2.925 -12.876 -13.019 1.00 93.38 194 SER A N 1
ATOM 1373 C CA . SER A 1 194 ? -4.206 -13.556 -13.283 1.00 93.38 194 SER A CA 1
ATOM 1374 C C . SER A 1 194 ? -4.079 -14.883 -14.047 1.00 93.38 194 SER A C 1
ATOM 1376 O O . SER A 1 194 ? -4.939 -15.752 -13.921 1.00 93.38 194 SER A O 1
ATOM 1378 N N . ALA A 1 195 ? -3.014 -15.048 -14.835 1.00 95.12 195 ALA A N 1
ATOM 1379 C CA . ALA A 1 195 ? -2.721 -16.252 -15.615 1.00 95.12 195 ALA A CA 1
ATOM 1380 C C . ALA A 1 195 ? -1.560 -17.073 -15.025 1.00 95.12 195 ALA A C 1
ATOM 1382 O O . ALA A 1 195 ? -1.219 -18.137 -15.541 1.00 95.12 195 ALA A O 1
ATOM 1383 N N . CYS A 1 196 ? -0.935 -16.572 -13.963 1.00 95.81 196 CYS A N 1
ATOM 1384 C CA . CYS A 1 196 ? 0.235 -17.147 -13.326 1.00 95.81 196 CYS A CA 1
ATOM 1385 C C . CYS A 1 196 ? -0.164 -18.089 -12.182 1.00 95.81 196 CYS A C 1
ATOM 1387 O O . CYS A 1 196 ? -1.126 -17.852 -11.457 1.00 95.81 196 CYS A O 1
ATOM 1389 N N . SER A 1 197 ? 0.602 -19.163 -11.989 1.00 94.62 197 SER A N 1
ATOM 1390 C CA . SER A 1 197 ? 0.477 -20.032 -10.816 1.00 94.62 197 SER A CA 1
ATOM 1391 C C . SER A 1 197 ? 1.851 -20.514 -10.370 1.00 94.62 197 SER A C 1
ATOM 1393 O O . SER A 1 197 ? 2.781 -20.563 -11.176 1.00 94.62 197 SER A O 1
ATOM 1395 N N . SER A 1 198 ? 1.972 -20.940 -9.112 1.00 94.31 198 SER A N 1
ATOM 1396 C CA . SER A 1 198 ? 3.232 -21.460 -8.562 1.00 94.31 198 SER A CA 1
ATOM 1397 C C . SER A 1 198 ? 3.730 -22.745 -9.238 1.00 94.31 198 SER A C 1
ATOM 1399 O O . SER A 1 198 ? 4.895 -23.100 -9.097 1.00 94.31 198 SER A O 1
ATOM 1401 N N . ALA A 1 199 ? 2.869 -23.435 -9.993 1.00 94.94 199 ALA A N 1
ATOM 1402 C CA . ALA A 1 199 ? 3.222 -24.617 -10.778 1.00 94.94 199 ALA A CA 1
ATOM 1403 C C . ALA A 1 199 ? 3.687 -24.286 -12.211 1.00 94.94 199 ALA A C 1
ATOM 1405 O O . ALA A 1 199 ? 4.076 -25.187 -12.956 1.00 94.94 199 ALA A O 1
ATOM 1406 N N . MET A 1 200 ? 3.614 -23.018 -12.632 1.00 95.56 200 MET A N 1
ATOM 1407 C CA . MET A 1 200 ? 3.974 -22.608 -13.987 1.00 95.56 200 MET A CA 1
ATOM 1408 C C . MET A 1 200 ? 5.496 -22.685 -14.208 1.00 95.56 200 MET A C 1
ATOM 1410 O O . MET A 1 200 ? 6.263 -22.232 -13.354 1.00 95.56 200 MET A O 1
ATOM 1414 N N . PRO A 1 201 ? 5.968 -23.187 -15.367 1.00 95.12 201 PRO A N 1
ATOM 1415 C CA . PRO A 1 201 ? 7.378 -23.103 -15.725 1.00 95.12 201 PRO A CA 1
ATOM 1416 C C . PRO A 1 201 ? 7.891 -21.659 -15.678 1.00 95.12 201 PRO A C 1
ATOM 1418 O O . PRO A 1 201 ? 7.305 -20.765 -16.285 1.00 95.12 201 PRO A O 1
ATOM 1421 N N . GLY A 1 202 ? 9.000 -21.445 -14.971 1.00 91.62 202 GLY A N 1
ATOM 1422 C CA . GLY A 1 202 ? 9.601 -20.121 -14.800 1.00 91.62 202 GLY A CA 1
ATOM 1423 C C . GLY A 1 202 ? 9.036 -19.300 -13.638 1.00 91.62 202 GLY A C 1
ATOM 1424 O O . GLY A 1 202 ? 9.523 -18.196 -13.421 1.00 91.62 202 GLY A O 1
ATOM 1425 N N . PHE A 1 203 ? 8.054 -19.812 -12.885 1.00 95.88 203 PHE A N 1
ATOM 1426 C CA . PHE A 1 203 ? 7.666 -19.197 -11.616 1.00 95.88 203 PHE A CA 1
ATOM 1427 C C . PHE A 1 203 ? 8.847 -19.228 -10.641 1.00 95.88 203 PHE A C 1
ATOM 1429 O O . PHE A 1 203 ? 9.468 -20.275 -10.431 1.00 95.88 203 PHE A O 1
ATOM 143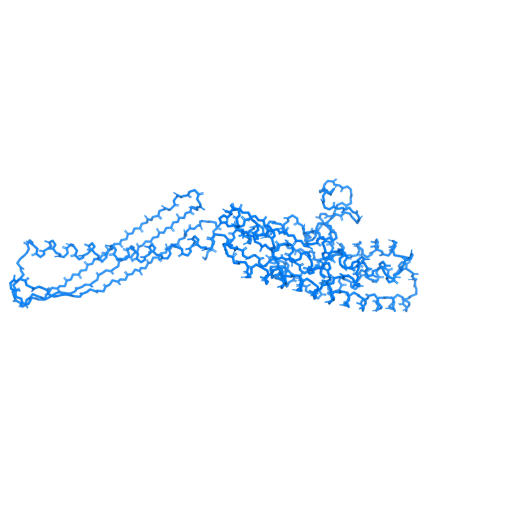6 N N . ASN A 1 204 ? 9.156 -18.085 -10.035 1.00 94.44 204 ASN A N 1
ATOM 1437 C CA . ASN A 1 204 ? 10.253 -17.953 -9.096 1.00 94.44 204 ASN A CA 1
ATOM 1438 C C . ASN A 1 204 ? 9.742 -18.020 -7.652 1.00 94.44 204 ASN A C 1
ATOM 1440 O O . ASN A 1 204 ? 9.161 -17.069 -7.138 1.00 94.44 204 ASN A O 1
ATOM 1444 N N . ALA A 1 205 ? 10.011 -19.147 -6.993 1.00 93.75 205 ALA A N 1
ATOM 1445 C CA . ALA A 1 205 ? 9.693 -19.382 -5.584 1.00 93.75 205 ALA A CA 1
ATOM 1446 C C . ALA A 1 205 ? 10.906 -19.207 -4.646 1.00 93.75 205 ALA A C 1
ATOM 1448 O O . ALA A 1 205 ? 10.877 -19.670 -3.510 1.00 93.75 205 ALA A O 1
ATOM 1449 N N . SER A 1 206 ? 12.010 -18.621 -5.124 1.00 93.75 206 SER A N 1
ATOM 1450 C CA . SER A 1 206 ? 13.254 -18.509 -4.344 1.00 93.75 206 SER A CA 1
ATOM 1451 C C . SER A 1 206 ? 13.274 -17.341 -3.355 1.00 93.75 206 SER A C 1
ATOM 1453 O O . SER A 1 206 ? 14.190 -17.264 -2.537 1.00 93.75 206 SER A O 1
ATOM 1455 N N . GLN A 1 207 ? 12.307 -16.428 -3.448 1.00 94.88 207 GLN A N 1
ATOM 1456 C CA . GLN A 1 207 ? 12.177 -15.236 -2.614 1.00 94.88 207 GLN A CA 1
ATOM 1457 C C . GLN A 1 207 ? 10.700 -14.993 -2.287 1.00 94.88 207 GLN A C 1
ATOM 1459 O O . GLN A 1 207 ? 9.817 -15.391 -3.051 1.00 94.88 207 GLN A O 1
ATOM 1464 N N . ASP A 1 208 ? 10.454 -14.263 -1.204 1.00 96.00 208 ASP A N 1
ATOM 1465 C CA . ASP A 1 208 ? 9.139 -13.732 -0.860 1.00 96.00 208 ASP A CA 1
ATOM 1466 C C . ASP A 1 208 ? 8.991 -12.346 -1.502 1.00 96.00 208 ASP A C 1
ATOM 1468 O O . ASP A 1 208 ? 9.539 -11.343 -1.023 1.00 96.00 208 ASP A O 1
ATOM 1472 N N . TYR A 1 209 ? 8.318 -12.311 -2.655 1.00 97.50 209 TYR A N 1
ATOM 1473 C CA . TYR A 1 209 ? 8.214 -11.120 -3.496 1.00 97.50 209 TYR A CA 1
ATOM 1474 C C . TYR A 1 209 ? 7.075 -10.187 -3.067 1.00 97.50 209 TYR A C 1
ATOM 1476 O O . TYR A 1 209 ? 5.935 -10.614 -2.870 1.00 97.50 209 TYR A O 1
ATOM 1484 N N . LEU A 1 210 ? 7.365 -8.881 -3.041 1.00 98.19 210 LEU A N 1
ATOM 1485 C CA . LEU A 1 210 ? 6.355 -7.818 -2.947 1.00 98.19 210 LEU A CA 1
ATOM 1486 C C . LEU A 1 210 ? 5.373 -7.867 -4.123 1.00 98.19 210 LEU A C 1
ATOM 1488 O O . LEU A 1 210 ? 4.190 -7.592 -3.942 1.00 98.19 210 LEU A O 1
ATOM 1492 N N . PHE A 1 211 ? 5.852 -8.235 -5.312 1.00 98.12 211 PHE A N 1
ATOM 1493 C CA . PHE A 1 211 ? 5.064 -8.247 -6.538 1.00 98.12 211 PHE A CA 1
ATOM 1494 C C . PHE A 1 211 ? 4.906 -9.658 -7.113 1.00 98.12 211 PHE A C 1
ATOM 1496 O O . PHE A 1 211 ? 5.863 -10.431 -7.197 1.00 98.12 211 PHE A O 1
ATOM 1503 N N . ALA A 1 212 ? 3.688 -9.990 -7.538 1.00 97.38 212 ALA A N 1
ATOM 1504 C CA . ALA A 1 212 ? 3.420 -11.213 -8.285 1.00 97.38 212 ALA A CA 1
ATOM 1505 C C . ALA A 1 212 ? 3.852 -11.052 -9.746 1.00 97.38 212 ALA A C 1
ATOM 1507 O O . ALA A 1 212 ? 4.603 -11.880 -10.247 1.00 97.38 212 ALA A O 1
ATOM 1508 N N . ASP A 1 213 ? 3.419 -9.975 -10.402 1.00 96.56 213 ASP A N 1
ATOM 1509 C CA . ASP A 1 213 ? 3.818 -9.582 -11.757 1.00 96.56 213 ASP A CA 1
ATOM 1510 C C . ASP A 1 213 ? 4.376 -8.146 -11.752 1.00 96.56 213 ASP A C 1
ATOM 1512 O O . ASP A 1 213 ? 4.781 -7.639 -10.712 1.00 96.56 213 ASP A O 1
ATOM 1516 N N . HIS A 1 214 ? 4.424 -7.464 -12.895 1.00 95.56 214 HIS A N 1
ATOM 1517 C CA . HIS A 1 214 ? 5.036 -6.138 -12.976 1.00 95.56 214 HIS A CA 1
ATOM 1518 C C . HIS A 1 214 ? 4.252 -4.994 -12.303 1.00 95.56 214 HIS A C 1
ATOM 1520 O O . HIS A 1 214 ? 4.736 -3.862 -12.290 1.00 95.56 214 HIS A O 1
ATOM 1526 N N . LEU A 1 215 ? 3.055 -5.260 -11.767 1.00 95.44 215 LEU A N 1
ATOM 1527 C CA . LEU A 1 215 ? 2.168 -4.253 -11.176 1.00 95.44 215 LEU A CA 1
ATOM 1528 C C . LEU A 1 215 ? 1.509 -4.738 -9.882 1.00 95.44 215 LEU A C 1
ATOM 1530 O O . LEU A 1 215 ? 1.397 -3.977 -8.923 1.00 95.44 215 LEU A O 1
ATOM 1534 N N . HIS A 1 216 ? 1.046 -5.986 -9.860 1.00 95.94 216 HIS A N 1
ATOM 1535 C CA . HIS A 1 216 ? 0.166 -6.498 -8.820 1.00 95.94 216 HIS A CA 1
ATOM 1536 C C . HIS A 1 216 ? 0.948 -7.040 -7.615 1.00 95.94 216 HIS A C 1
ATOM 1538 O O . HIS A 1 216 ? 1.974 -7.708 -7.797 1.00 95.94 216 HIS A O 1
ATOM 1544 N N . PRO A 1 217 ? 0.456 -6.817 -6.381 1.00 96.88 217 PRO A N 1
ATOM 1545 C CA . PRO A 1 217 ? 1.072 -7.363 -5.179 1.00 96.88 217 PRO A CA 1
ATOM 1546 C C . PRO A 1 217 ? 1.123 -8.897 -5.159 1.00 96.88 217 PRO A C 1
ATOM 1548 O O . PRO A 1 217 ? 0.287 -9.585 -5.745 1.00 96.88 217 PRO A O 1
ATOM 1551 N N . GLY A 1 218 ? 2.100 -9.441 -4.436 1.00 95.75 218 GLY A N 1
ATOM 1552 C CA . GLY A 1 218 ? 2.186 -10.867 -4.137 1.00 95.75 218 GLY A CA 1
ATOM 1553 C C . GLY A 1 218 ? 1.055 -11.349 -3.210 1.00 95.75 218 GLY A C 1
ATOM 1554 O O . GLY A 1 218 ? 0.455 -10.545 -2.490 1.00 95.75 218 GLY A O 1
ATOM 1555 N N . PRO A 1 219 ? 0.779 -12.667 -3.143 1.00 93.19 219 PRO A N 1
ATOM 1556 C CA . PRO A 1 219 ? -0.263 -13.221 -2.270 1.00 93.19 219 PRO A CA 1
ATOM 1557 C C . PRO A 1 219 ? -0.114 -12.832 -0.792 1.00 93.19 219 PRO A C 1
ATOM 1559 O O . PRO A 1 219 ? -1.095 -12.500 -0.134 1.00 93.19 219 PRO A O 1
ATOM 1562 N N . GLN A 1 220 ? 1.116 -12.814 -0.271 1.00 94.94 220 GLN A N 1
ATOM 1563 C CA . GLN A 1 220 ? 1.400 -12.384 1.102 1.00 94.94 220 GLN A CA 1
ATOM 1564 C C . GLN A 1 220 ? 1.030 -10.918 1.336 1.00 94.94 220 GLN A C 1
ATOM 1566 O O . GLN A 1 220 ? 0.482 -10.574 2.379 1.00 94.94 220 GLN A O 1
ATOM 1571 N N . VAL A 1 221 ? 1.270 -10.059 0.348 1.00 97.81 221 VAL A N 1
ATOM 1572 C CA . VAL A 1 221 ? 0.946 -8.634 0.432 1.00 97.81 221 VAL A CA 1
ATOM 1573 C C . VAL A 1 221 ? -0.565 -8.425 0.402 1.00 97.81 221 VAL A C 1
ATOM 1575 O O . VAL A 1 221 ? -1.077 -7.613 1.166 1.00 97.81 221 VAL A O 1
ATOM 1578 N N . HIS A 1 222 ? -1.308 -9.221 -0.373 1.00 97.31 222 HIS A N 1
ATOM 1579 C CA . HIS A 1 222 ? -2.771 -9.245 -0.284 1.00 97.31 222 HIS A CA 1
ATOM 1580 C C . HIS A 1 222 ? -3.274 -9.652 1.110 1.00 97.31 222 HIS A C 1
ATOM 1582 O O . HIS A 1 222 ? -4.211 -9.032 1.614 1.00 97.31 222 HIS A O 1
ATOM 1588 N N . THR A 1 223 ? -2.641 -10.634 1.760 1.00 97.25 223 THR A N 1
ATOM 1589 C CA . THR A 1 223 ? -2.962 -11.004 3.150 1.00 97.25 223 THR A CA 1
ATOM 1590 C C . THR A 1 223 ? -2.717 -9.842 4.112 1.00 97.25 223 THR A C 1
ATOM 1592 O O . THR A 1 223 ? -3.584 -9.544 4.931 1.00 97.25 223 THR A O 1
ATOM 1595 N N . ILE A 1 224 ? -1.583 -9.144 3.981 1.00 97.88 224 ILE A N 1
ATOM 1596 C CA . ILE A 1 224 ? -1.256 -7.969 4.805 1.00 97.88 224 ILE A CA 1
ATOM 1597 C C . ILE A 1 224 ? -2.302 -6.862 4.606 1.00 97.88 224 ILE A C 1
ATOM 1599 O O . ILE A 1 224 ? -2.799 -6.300 5.578 1.00 97.88 224 ILE A O 1
ATOM 1603 N N . ILE A 1 225 ? -2.695 -6.584 3.360 1.00 98.00 225 ILE A N 1
ATOM 1604 C CA . ILE A 1 225 ? -3.723 -5.583 3.036 1.00 98.00 225 ILE A CA 1
ATOM 1605 C C . ILE A 1 225 ? -5.073 -5.953 3.662 1.00 98.00 225 ILE A C 1
ATOM 1607 O O . ILE A 1 225 ? -5.735 -5.097 4.249 1.00 98.00 225 ILE A O 1
ATOM 1611 N N . ALA A 1 226 ? -5.471 -7.226 3.587 1.00 96.81 226 ALA A N 1
ATOM 1612 C CA . ALA A 1 226 ? -6.706 -7.702 4.204 1.00 96.81 226 ALA A CA 1
ATOM 1613 C C . ALA A 1 226 ? -6.679 -7.544 5.733 1.00 96.81 226 ALA A C 1
ATOM 1615 O O . ALA A 1 226 ? -7.636 -7.029 6.311 1.00 96.81 226 ALA A O 1
ATOM 1616 N N . GLN A 1 227 ? -5.572 -7.918 6.381 1.00 95.19 227 GLN A N 1
ATOM 1617 C CA . GLN A 1 227 ? -5.382 -7.758 7.826 1.00 95.19 227 GLN A CA 1
ATOM 1618 C C . GLN A 1 227 ? -5.389 -6.284 8.248 1.00 95.19 227 GLN A C 1
ATOM 1620 O O . GLN A 1 227 ? -5.988 -5.932 9.264 1.00 95.19 227 GLN A O 1
ATOM 1625 N N . TYR A 1 228 ? -4.775 -5.410 7.450 1.00 96.75 228 TYR A N 1
ATOM 1626 C CA . TYR A 1 228 ? -4.779 -3.973 7.701 1.00 96.75 228 TYR A CA 1
ATOM 1627 C C . TYR A 1 228 ? -6.199 -3.395 7.630 1.00 96.75 228 TYR A C 1
ATOM 1629 O O . TYR A 1 228 ? -6.648 -2.752 8.581 1.00 96.75 228 TYR A O 1
ATOM 1637 N N . ILE A 1 229 ? -6.952 -3.704 6.569 1.00 96.44 229 ILE A N 1
ATOM 1638 C CA . ILE A 1 229 ? -8.359 -3.295 6.428 1.00 96.44 229 ILE A CA 1
ATOM 1639 C C . ILE A 1 229 ? -9.207 -3.844 7.585 1.00 96.44 229 ILE A C 1
ATOM 1641 O O . ILE A 1 229 ? -10.011 -3.111 8.162 1.00 96.44 229 ILE A O 1
ATOM 1645 N N . GLN A 1 230 ? -9.003 -5.106 7.973 1.00 92.44 230 GLN A N 1
ATOM 1646 C CA . GLN A 1 230 ? -9.693 -5.705 9.114 1.00 92.44 230 GLN A CA 1
ATOM 1647 C C . GLN A 1 230 ? -9.401 -4.946 10.415 1.00 92.44 230 GLN A C 1
ATOM 1649 O O . GLN A 1 230 ? -10.328 -4.697 11.182 1.00 92.44 230 GLN A O 1
ATOM 1654 N N . SER A 1 231 ? -8.156 -4.514 10.644 1.00 92.19 231 SER A N 1
ATOM 1655 C CA . SER A 1 231 ? -7.801 -3.737 11.839 1.00 92.19 231 SER A CA 1
ATOM 1656 C C . SER A 1 231 ? -8.541 -2.400 11.926 1.00 92.19 231 SER A C 1
ATOM 1658 O O . SER A 1 231 ? -9.002 -2.027 13.003 1.00 92.19 231 SER A O 1
ATOM 1660 N N . ILE A 1 232 ? -8.751 -1.725 10.792 1.00 93.25 232 ILE A N 1
ATOM 1661 C CA . ILE A 1 232 ? -9.529 -0.481 10.720 1.00 93.25 232 ILE A CA 1
ATOM 1662 C C . ILE A 1 232 ? -10.998 -0.739 11.067 1.00 93.25 232 ILE A C 1
ATOM 1664 O O . ILE A 1 232 ? -11.593 0.015 11.836 1.00 93.25 232 ILE A O 1
ATOM 1668 N N . ILE A 1 233 ? -11.589 -1.805 10.520 1.00 90.75 233 ILE A N 1
ATOM 1669 C CA . ILE A 1 233 ? -13.009 -2.129 10.726 1.00 90.75 233 ILE A CA 1
ATOM 1670 C C . ILE A 1 233 ? -13.270 -2.609 12.161 1.00 90.75 233 ILE A C 1
ATOM 1672 O O . ILE A 1 233 ? -14.317 -2.300 12.728 1.00 90.75 233 ILE A O 1
ATOM 1676 N N . ALA A 1 234 ? -12.327 -3.339 12.760 1.00 86.25 234 ALA A N 1
ATOM 1677 C CA . ALA A 1 234 ? -12.454 -3.867 14.115 1.00 86.25 234 ALA A CA 1
ATOM 1678 C C . ALA A 1 234 ? -12.172 -2.815 15.205 1.00 86.25 234 ALA A C 1
ATOM 1680 O O . ALA A 1 234 ? -12.702 -2.922 16.312 1.00 86.25 234 ALA A O 1
ATOM 1681 N N . ALA A 1 235 ? -11.374 -1.780 14.921 1.00 87.12 235 ALA A N 1
ATOM 1682 C CA . ALA A 1 235 ? -10.957 -0.793 15.921 1.00 87.12 235 ALA A CA 1
ATOM 1683 C C . ALA A 1 235 ? -12.116 -0.100 16.679 1.00 87.12 235 ALA A C 1
ATOM 1685 O O . ALA A 1 235 ? -12.026 0.011 17.906 1.00 87.12 235 ALA A O 1
ATOM 1686 N N . PRO A 1 236 ? -13.226 0.329 16.038 1.00 85.19 236 PRO A N 1
ATOM 1687 C CA . PRO A 1 236 ? -14.356 0.915 16.757 1.00 85.19 236 PRO A CA 1
ATOM 1688 C C . PRO A 1 236 ? -14.982 -0.052 17.760 1.00 85.19 236 PRO A C 1
ATOM 1690 O O . PRO A 1 236 ? -15.311 0.361 18.871 1.00 85.19 236 PRO A O 1
ATOM 1693 N N . VAL A 1 237 ? -15.094 -1.338 17.402 1.00 79.38 237 VAL A N 1
ATOM 1694 C CA . VAL A 1 237 ? -15.605 -2.380 18.302 1.00 79.38 237 VAL A CA 1
ATOM 1695 C C . VAL A 1 237 ? -14.734 -2.425 19.552 1.00 79.38 237 VAL A C 1
ATOM 1697 O O . VAL A 1 237 ? -15.269 -2.277 20.645 1.00 79.38 237 VAL A O 1
ATOM 1700 N N . GLN A 1 238 ? -13.405 -2.465 19.404 1.00 80.25 238 GLN A N 1
ATOM 1701 C CA . GLN A 1 238 ? -12.463 -2.441 20.533 1.00 80.25 238 GLN A CA 1
ATOM 1702 C C . GLN A 1 238 ? -12.656 -1.216 21.444 1.00 80.25 238 GLN A C 1
ATOM 1704 O O . GLN A 1 238 ? -12.689 -1.348 22.667 1.00 80.25 238 GLN A O 1
ATOM 1709 N N . ALA A 1 239 ? -12.850 -0.025 20.868 1.00 83.94 239 ALA A N 1
ATOM 1710 C CA . ALA A 1 239 ? -13.044 1.204 21.637 1.00 83.94 239 ALA A CA 1
ATOM 1711 C C . ALA A 1 239 ? -14.331 1.190 22.484 1.00 83.94 239 ALA A C 1
ATOM 1713 O O . ALA A 1 239 ? -14.347 1.738 23.589 1.00 83.94 239 ALA A O 1
ATOM 1714 N N . THR A 1 240 ? -15.403 0.538 22.016 1.00 80.69 240 THR A N 1
ATOM 1715 C CA . THR A 1 240 ? -16.664 0.471 22.778 1.00 80.69 240 THR A CA 1
ATOM 1716 C C . THR A 1 240 ? -16.539 -0.286 24.102 1.00 80.69 240 THR A C 1
ATOM 1718 O O . THR A 1 240 ? -17.270 0.023 25.047 1.00 80.69 240 THR A O 1
ATOM 1721 N N . TYR A 1 241 ? -15.577 -1.205 24.227 1.00 75.25 241 TYR A N 1
ATOM 1722 C CA . TYR A 1 241 ? -15.361 -1.967 25.460 1.00 75.25 241 TYR A CA 1
ATOM 1723 C C . TYR A 1 241 ? -14.799 -1.126 26.611 1.00 75.25 241 TYR A C 1
ATOM 1725 O O . TYR A 1 241 ? -14.975 -1.495 27.772 1.00 75.25 241 TYR A O 1
ATOM 1733 N N . LEU A 1 242 ? -14.221 0.051 26.338 1.00 77.88 242 LEU A N 1
ATOM 1734 C CA . LEU A 1 242 ? -13.816 0.988 27.395 1.00 77.88 242 LEU A CA 1
ATOM 1735 C C . LEU A 1 242 ? -15.010 1.422 28.265 1.00 77.88 242 LEU A C 1
ATOM 1737 O O . LEU A 1 242 ? -14.864 1.615 29.472 1.00 77.88 242 LEU A O 1
ATOM 1741 N N . ASN A 1 243 ? -16.214 1.501 27.687 1.00 81.81 243 ASN A N 1
ATOM 1742 C CA . ASN A 1 243 ? -17.424 1.852 28.433 1.00 81.81 243 ASN A CA 1
ATOM 1743 C C . ASN A 1 243 ? -17.843 0.761 29.428 1.00 81.81 243 ASN A C 1
ATOM 1745 O O . ASN A 1 243 ? -18.428 1.070 30.468 1.00 81.81 243 ASN A O 1
ATOM 1749 N N . GLN A 1 244 ? -17.530 -0.506 29.142 1.00 77.12 244 GLN A N 1
ATOM 1750 C CA . GLN A 1 244 ? -17.906 -1.623 30.010 1.00 77.12 244 GLN A CA 1
ATOM 1751 C C . GLN A 1 244 ? -17.168 -1.570 31.353 1.00 77.12 244 GLN A C 1
ATOM 1753 O O . GLN A 1 244 ? -17.768 -1.833 32.394 1.00 77.12 244 GLN A O 1
ATOM 1758 N N . SER A 1 245 ? -15.902 -1.139 31.353 1.00 77.69 245 SER A N 1
ATOM 1759 C CA . SER A 1 245 ? -15.130 -0.931 32.587 1.00 77.69 245 SER A CA 1
ATOM 1760 C C . SER A 1 245 ? -15.771 0.136 33.487 1.00 77.69 245 SER A C 1
ATOM 1762 O O . SER A 1 245 ? -16.034 -0.104 34.668 1.00 77.69 245 SER A O 1
ATOM 1764 N N . VAL A 1 246 ? -16.141 1.289 32.917 1.00 83.69 246 VAL A N 1
ATOM 1765 C CA . VAL A 1 246 ? -16.816 2.370 33.662 1.00 83.69 246 VAL A CA 1
ATOM 1766 C C . VAL A 1 246 ? -18.169 1.906 34.208 1.00 83.69 246 VAL A C 1
ATOM 1768 O O . VAL A 1 246 ? -18.525 2.211 35.351 1.00 83.69 246 VAL A O 1
ATOM 1771 N N . GLN A 1 247 ? -18.922 1.143 33.415 1.00 85.19 247 GLN A N 1
ATOM 1772 C CA . GLN A 1 247 ? -20.205 0.592 33.838 1.00 85.19 247 GLN A CA 1
ATOM 1773 C C . GLN A 1 247 ? -20.048 -0.390 35.006 1.00 85.19 247 GLN A C 1
ATOM 1775 O O . GLN A 1 247 ? -20.804 -0.292 35.976 1.00 85.19 247 GLN A O 1
ATOM 1780 N N . SER A 1 248 ? -19.061 -1.287 34.950 1.00 83.56 248 SER A N 1
ATOM 1781 C CA . SER A 1 248 ? -18.770 -2.230 36.035 1.00 83.56 248 SER A CA 1
ATOM 1782 C C . SER A 1 248 ? -18.422 -1.501 37.335 1.00 83.56 248 SER A C 1
ATOM 1784 O O . SER A 1 248 ? -19.003 -1.791 38.385 1.00 83.56 248 SER A O 1
ATOM 1786 N N . MET A 1 249 ? -17.567 -0.475 37.271 1.00 88.00 249 MET A N 1
ATOM 1787 C CA . MET A 1 249 ? -17.224 0.353 38.432 1.00 88.00 249 MET A CA 1
ATOM 1788 C C . MET A 1 249 ? -18.462 1.020 39.054 1.00 88.00 249 MET A C 1
ATOM 1790 O O . MET A 1 249 ? -18.642 1.012 40.277 1.00 88.00 249 MET A O 1
ATOM 1794 N N . ALA A 1 250 ? -19.347 1.582 38.225 1.00 90.50 250 ALA A N 1
ATOM 1795 C CA . ALA A 1 250 ? -20.581 2.214 38.689 1.00 90.50 250 ALA A CA 1
ATOM 1796 C C . ALA A 1 250 ? -21.561 1.206 39.316 1.00 90.50 250 ALA A C 1
ATOM 1798 O O . ALA A 1 250 ? -22.232 1.522 40.299 1.00 90.50 250 ALA A O 1
ATOM 1799 N N . GLN A 1 251 ? -21.641 -0.013 38.782 1.00 88.69 251 GLN A N 1
ATOM 1800 C CA . GLN A 1 251 ? -22.457 -1.084 39.357 1.00 88.69 251 GLN A CA 1
ATOM 1801 C C . GLN A 1 251 ? -21.886 -1.571 40.695 1.00 88.69 251 GLN A C 1
ATOM 1803 O O . GLN A 1 251 ? -22.638 -1.735 41.659 1.00 88.69 251 GLN A O 1
ATOM 1808 N N . GLY A 1 252 ? -20.564 -1.735 40.790 1.00 89.81 252 GLY A N 1
ATOM 1809 C CA . GLY A 1 252 ? -19.886 -2.128 42.026 1.00 89.81 252 GLY A CA 1
ATOM 1810 C C . GLY A 1 252 ? -20.062 -1.104 43.151 1.00 89.81 252 GLY A C 1
ATOM 1811 O O . GLY A 1 252 ? -20.370 -1.477 44.289 1.00 89.81 252 GLY A O 1
ATOM 1812 N N . SER A 1 253 ? -19.953 0.194 42.841 1.00 92.88 253 SER A N 1
ATOM 1813 C CA . SER A 1 253 ? -20.151 1.248 43.845 1.00 92.88 253 SER A CA 1
ATOM 1814 C C . SER A 1 253 ? -21.596 1.3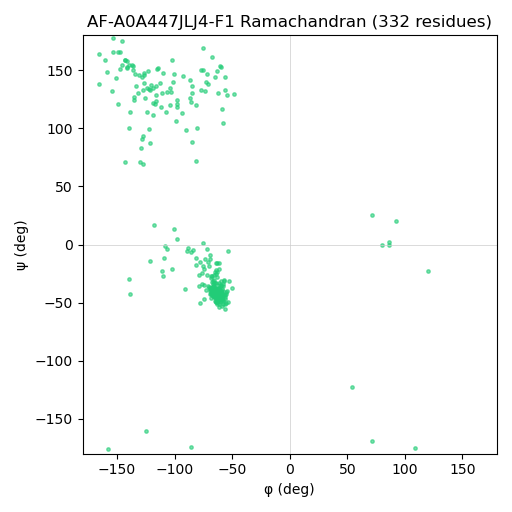36 44.332 1.00 92.88 253 SER A C 1
ATOM 1816 O O . SER A 1 253 ? -21.827 1.433 45.538 1.00 92.88 253 SER A O 1
ATOM 1818 N N . ARG A 1 254 ? -22.577 1.198 43.429 1.00 92.94 254 ARG A N 1
ATOM 1819 C CA . ARG A 1 254 ? -24.004 1.138 43.790 1.00 92.94 254 ARG A CA 1
ATOM 1820 C C . ARG A 1 254 ? -24.330 -0.075 44.650 1.00 92.94 254 ARG A C 1
ATOM 1822 O O . ARG A 1 254 ? -24.991 0.077 45.665 1.00 92.94 254 ARG A O 1
ATOM 1829 N N . THR A 1 255 ? -23.794 -1.245 44.310 1.00 92.75 255 THR A N 1
ATOM 1830 C CA . THR A 1 255 ? -23.989 -2.471 45.103 1.00 92.75 255 THR A CA 1
ATOM 1831 C C . THR A 1 255 ? -23.435 -2.316 46.525 1.00 92.75 255 THR A C 1
ATOM 1833 O O . THR A 1 255 ? -24.064 -2.733 47.501 1.00 92.75 255 THR A O 1
ATOM 1836 N N . THR A 1 256 ? -22.276 -1.664 46.663 1.00 94.69 256 THR A N 1
ATOM 1837 C CA . THR A 1 256 ? -21.679 -1.354 47.973 1.00 94.69 256 THR A CA 1
ATOM 1838 C C . THR A 1 256 ? -22.542 -0.361 48.762 1.00 94.69 256 THR A C 1
ATOM 1840 O O . THR A 1 256 ? -22.780 -0.559 49.954 1.00 94.69 256 THR A O 1
ATOM 1843 N N . LEU A 1 257 ? -23.055 0.681 48.102 1.00 94.56 257 LEU A N 1
ATOM 1844 C CA . LEU A 1 257 ? -23.933 1.677 48.718 1.00 94.56 257 LEU A CA 1
ATOM 1845 C C . LEU A 1 257 ? -25.282 1.074 49.148 1.00 94.56 257 LEU A C 1
ATOM 1847 O O . LEU A 1 257 ? -25.734 1.320 50.264 1.00 94.56 257 LEU A O 1
ATOM 1851 N N . ASP A 1 258 ? -25.887 0.224 48.319 1.00 94.81 258 ASP A N 1
ATOM 1852 C CA . ASP A 1 258 ? -27.122 -0.495 48.644 1.00 94.81 258 ASP A CA 1
ATOM 1853 C C . ASP A 1 258 ? -26.928 -1.421 49.849 1.00 94.81 258 ASP A C 1
ATOM 1855 O O . ASP A 1 258 ? -27.776 -1.471 50.742 1.00 94.81 258 ASP A O 1
ATOM 1859 N N . SER A 1 259 ? -25.775 -2.092 49.929 1.00 93.88 259 SER A N 1
ATOM 1860 C CA . SER A 1 259 ? -25.401 -2.901 51.095 1.00 93.88 259 SER A CA 1
ATOM 1861 C C . SER A 1 259 ? -25.298 -2.045 52.362 1.00 93.88 259 SER A C 1
ATOM 1863 O O . SER A 1 259 ? -25.794 -2.442 53.419 1.00 93.88 259 SER A O 1
ATOM 1865 N N . ARG A 1 260 ? -24.731 -0.832 52.267 1.00 94.31 260 ARG A N 1
ATOM 1866 C CA . ARG A 1 260 ? -24.706 0.130 53.380 1.00 94.31 260 ARG A CA 1
ATOM 1867 C C . ARG A 1 260 ? -26.115 0.581 53.772 1.00 94.31 260 ARG A C 1
ATOM 1869 O O . ARG A 1 260 ? -26.427 0.610 54.960 1.00 94.31 260 ARG A O 1
ATOM 1876 N N . TYR A 1 261 ? -26.996 0.867 52.815 1.00 93.00 261 TYR A N 1
ATOM 1877 C CA . TYR A 1 261 ? -28.388 1.212 53.119 1.00 93.00 261 TYR A CA 1
ATOM 1878 C C . TYR A 1 261 ? -29.147 0.070 53.799 1.00 93.00 261 TYR A C 1
ATOM 1880 O O . TYR A 1 261 ? -29.939 0.323 54.705 1.00 93.00 261 TYR A O 1
AT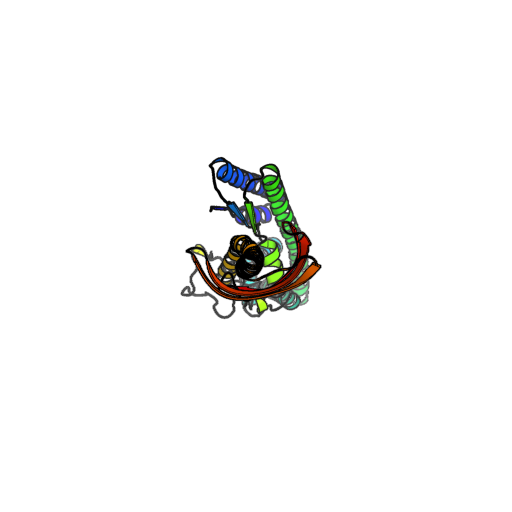OM 1888 N N . GLN A 1 262 ? -28.903 -1.182 53.409 1.00 93.69 262 GLN A N 1
ATOM 1889 C CA . GLN A 1 262 ? -29.495 -2.337 54.084 1.00 93.69 262 GLN A CA 1
ATOM 1890 C C . GLN A 1 262 ? -29.013 -2.457 55.535 1.00 93.69 262 GLN A C 1
ATOM 1892 O O . GLN A 1 262 ? -29.839 -2.674 56.421 1.00 93.69 262 GLN A O 1
ATOM 1897 N N . GLN A 1 263 ? -27.718 -2.241 55.796 1.00 92.88 263 GLN A N 1
ATOM 1898 C CA . GLN A 1 263 ? -27.176 -2.204 57.161 1.00 92.88 263 GLN A CA 1
ATOM 1899 C C . GLN A 1 263 ? -27.830 -1.101 57.999 1.00 92.88 263 GLN A C 1
ATOM 1901 O O . GLN A 1 263 ? -28.254 -1.357 59.122 1.00 92.88 263 GLN A O 1
ATOM 1906 N N . LEU A 1 264 ? -27.977 0.103 57.439 1.00 91.44 264 LEU A N 1
ATOM 1907 C CA . LEU A 1 264 ? -28.609 1.241 58.114 1.00 91.44 264 LEU A CA 1
ATOM 1908 C C . LEU A 1 264 ? -30.092 1.008 58.443 1.00 91.44 264 LEU A C 1
ATOM 1910 O O . LEU A 1 264 ? -30.596 1.578 59.400 1.00 91.44 264 LEU A O 1
ATOM 1914 N N . ARG A 1 265 ? -30.801 0.173 57.673 1.00 89.50 265 ARG A N 1
ATOM 1915 C CA . ARG A 1 265 ? -32.203 -0.186 57.963 1.00 89.50 265 ARG A CA 1
ATOM 1916 C C . ARG A 1 265 ? -32.350 -1.198 59.096 1.00 89.50 265 ARG A C 1
ATOM 1918 O O . ARG A 1 265 ? -33.427 -1.285 59.675 1.00 89.50 265 ARG A O 1
ATOM 1925 N N . GLN A 1 266 ? -31.322 -2.004 59.349 1.00 88.06 266 GLN A N 1
ATOM 1926 C CA . GLN A 1 266 ? -31.356 -3.067 60.358 1.00 88.06 266 GLN A CA 1
ATOM 1927 C C . GLN A 1 266 ? -30.617 -2.691 61.647 1.00 88.06 266 GLN A C 1
ATOM 1929 O O . GLN A 1 266 ? -30.864 -3.303 62.683 1.00 88.06 266 GLN A O 1
ATOM 1934 N N . GLY A 1 267 ? -29.709 -1.717 61.586 1.00 81.25 267 GLY A N 1
ATOM 1935 C CA . GLY A 1 267 ? -28.930 -1.238 62.721 1.00 81.25 267 GLY A CA 1
ATOM 1936 C C . GLY A 1 267 ? -29.445 0.081 63.289 1.00 81.25 267 GLY A C 1
ATOM 1937 O O . GLY A 1 267 ? -30.108 0.860 62.608 1.00 81.25 267 GLY A O 1
ATOM 1938 N N . GLU A 1 268 ? -29.094 0.357 64.542 1.00 81.00 268 GLU A N 1
ATOM 1939 C CA . GLU A 1 268 ? -29.262 1.690 65.119 1.00 81.00 268 GLU A CA 1
ATOM 1940 C C . GLU A 1 268 ? -28.206 2.642 64.537 1.00 81.00 268 GLU A C 1
ATOM 1942 O O . GLU A 1 268 ? -27.018 2.319 64.521 1.00 81.00 268 GLU A O 1
ATOM 1947 N N . ASN A 1 269 ? -28.627 3.828 64.085 1.00 87.31 269 ASN A N 1
ATOM 1948 C CA . ASN A 1 269 ? -27.723 4.888 63.628 1.00 87.31 269 ASN A CA 1
ATOM 1949 C C . ASN A 1 269 ? -28.075 6.216 64.326 1.00 87.31 269 ASN A C 1
ATOM 1951 O O . ASN A 1 269 ? -28.844 7.013 63.785 1.00 87.31 269 ASN A O 1
ATOM 1955 N N . PRO A 1 270 ? -27.587 6.443 65.563 1.00 92.12 270 PRO A N 1
ATOM 1956 C CA . PRO A 1 270 ? -27.926 7.632 66.343 1.00 92.12 270 PRO A CA 1
ATOM 1957 C C . PRO A 1 270 ? -27.517 8.933 65.647 1.00 92.12 270 PRO A C 1
ATOM 1959 O O . PRO A 1 270 ? -26.536 8.970 64.901 1.00 92.12 270 PRO A O 1
ATOM 1962 N N . VAL A 1 271 ? -28.222 10.027 65.939 1.00 94.62 271 VAL A N 1
ATOM 1963 C CA . VAL A 1 271 ? -27.844 11.368 65.464 1.00 94.62 271 VAL A CA 1
ATOM 1964 C C . VAL A 1 271 ? -26.419 11.703 65.910 1.00 94.62 271 VAL A C 1
ATOM 1966 O O . VAL A 1 271 ? -26.05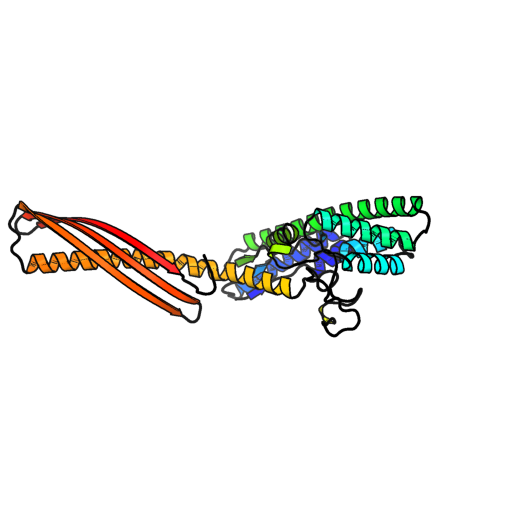7 11.510 67.069 1.00 94.62 271 VAL A O 1
ATOM 1969 N N . GLY A 1 272 ? -25.608 12.205 64.981 1.00 93.94 272 GLY A N 1
ATOM 1970 C CA . GLY A 1 272 ? -24.206 12.541 65.211 1.00 93.94 272 GLY A CA 1
ATOM 1971 C C . GLY A 1 272 ? -23.217 11.387 65.023 1.00 93.94 272 GLY A C 1
ATOM 1972 O O . GLY A 1 272 ? -22.020 11.583 65.232 1.00 93.94 272 GLY A O 1
ATOM 1973 N N . SER A 1 273 ? -23.685 10.201 64.626 1.00 94.19 273 SER A N 1
ATOM 1974 C CA . SER A 1 273 ? -22.817 9.066 64.301 1.00 94.19 273 SER A CA 1
ATOM 1975 C C . SER A 1 273 ? -22.092 9.262 62.965 1.00 94.19 273 SER A C 1
ATOM 1977 O O . SER A 1 273 ? -22.667 9.753 61.993 1.00 94.19 273 SER A O 1
ATOM 1979 N N . LEU A 1 274 ? -20.816 8.863 62.931 1.00 95.00 274 LEU A N 1
ATOM 1980 C CA . LEU A 1 274 ? -20.002 8.754 61.720 1.00 95.00 274 LEU A CA 1
ATOM 1981 C C . LEU A 1 274 ? -19.884 7.273 61.339 1.00 95.00 274 LEU A C 1
ATOM 1983 O O . LEU A 1 274 ? -19.357 6.470 62.109 1.00 95.00 274 LEU A O 1
ATOM 1987 N N . GLY A 1 275 ? -20.358 6.929 60.149 1.00 93.94 275 GLY A N 1
ATOM 1988 C CA . GLY A 1 275 ? -20.249 5.616 59.538 1.00 93.94 275 GLY A CA 1
ATOM 1989 C C . GLY A 1 275 ? -19.137 5.551 58.499 1.00 93.94 275 GLY A C 1
ATOM 1990 O O . GLY A 1 275 ? -18.864 6.516 57.786 1.00 93.94 275 GLY A O 1
ATOM 1991 N N . MET A 1 276 ? -18.510 4.383 58.391 1.00 95.50 276 MET A N 1
ATOM 1992 C CA . MET A 1 276 ? -17.566 4.053 57.326 1.00 95.50 276 MET A CA 1
ATOM 1993 C C . MET A 1 276 ? -18.012 2.751 56.674 1.00 95.50 276 MET A C 1
ATOM 1995 O O . MET A 1 276 ? -18.421 1.817 57.366 1.00 95.50 276 MET A O 1
ATOM 1999 N N . PHE A 1 277 ? -17.922 2.677 55.353 1.00 95.50 277 PHE A N 1
ATOM 2000 C CA . PHE A 1 277 ? -18.286 1.486 54.604 1.00 95.50 277 PHE A CA 1
ATOM 2001 C C . PHE A 1 277 ? -17.345 1.271 53.428 1.00 95.50 277 PHE A C 1
ATOM 2003 O O . PHE A 1 277 ? -16.682 2.188 52.946 1.00 95.50 277 PHE A O 1
ATOM 2010 N N . GLY A 1 278 ? -17.286 0.036 52.955 1.00 96.06 278 GLY A N 1
ATOM 2011 C CA . GLY A 1 278 ? -16.498 -0.303 51.789 1.00 96.06 278 GLY A CA 1
ATOM 2012 C C . GLY A 1 278 ? -16.855 -1.673 51.255 1.00 96.06 278 GLY A C 1
ATOM 2013 O O . GLY A 1 278 ? -17.509 -2.471 51.927 1.00 96.06 278 GLY A O 1
ATOM 2014 N N . GLY A 1 279 ? -16.438 -1.921 50.024 1.00 94.00 279 GLY A N 1
ATOM 2015 C CA . GLY A 1 279 ? -16.738 -3.146 49.310 1.00 94.00 279 GLY A CA 1
ATOM 2016 C C . GLY A 1 279 ? -15.744 -3.375 48.189 1.00 94.00 279 GLY A C 1
ATOM 2017 O O . GLY A 1 279 ? -15.226 -2.432 47.589 1.00 94.00 279 GLY A O 1
ATOM 2018 N N . TYR A 1 280 ? -15.491 -4.648 47.917 1.00 92.50 280 TYR A N 1
ATOM 2019 C CA . TYR A 1 280 ? -14.743 -5.097 46.758 1.00 92.50 280 TYR A CA 1
ATOM 2020 C C . TYR A 1 280 ? -15.637 -6.015 45.929 1.00 92.50 280 TYR A C 1
ATOM 2022 O O . TYR A 1 280 ? -16.332 -6.870 46.480 1.00 92.50 280 TYR A O 1
ATOM 2030 N N . SER A 1 281 ? -15.615 -5.844 44.611 1.00 88.56 281 SER A N 1
ATOM 2031 C CA . SER A 1 281 ? -16.257 -6.766 43.675 1.00 88.56 281 SER A CA 1
ATOM 2032 C C . SER A 1 281 ? -15.282 -7.112 42.563 1.00 88.56 281 SER A C 1
ATOM 2034 O O . SER A 1 281 ? -14.672 -6.226 41.968 1.00 88.56 281 SER A O 1
ATOM 2036 N N . GLY A 1 282 ? -15.135 -8.403 42.300 1.00 88.12 282 GLY A N 1
ATOM 2037 C CA . GLY A 1 282 ? -14.305 -8.925 41.228 1.00 88.12 282 GLY A CA 1
ATOM 2038 C C . GLY A 1 282 ? -15.119 -9.869 40.359 1.00 88.12 282 GLY A C 1
ATOM 2039 O O . GLY A 1 282 ? -16.017 -10.549 40.860 1.00 88.12 282 GLY A O 1
ATOM 2040 N N . GLY A 1 283 ? -14.808 -9.916 39.071 1.00 86.38 283 GLY A N 1
ATOM 2041 C CA . GLY A 1 283 ? -15.487 -10.808 38.143 1.00 86.38 283 GLY A CA 1
ATOM 2042 C C . GLY A 1 283 ? -14.689 -11.045 36.875 1.00 86.38 283 GLY A C 1
ATOM 2043 O O . GLY A 1 283 ? -13.794 -10.276 36.521 1.00 86.38 283 GLY A O 1
ATOM 2044 N N . TYR A 1 284 ? -15.019 -12.145 36.210 1.00 87.75 284 TYR A N 1
ATOM 2045 C CA . TYR A 1 284 ? -14.528 -12.492 34.887 1.00 87.75 284 TYR A CA 1
ATOM 2046 C C . TYR A 1 284 ? -15.722 -12.576 33.947 1.00 87.75 284 TYR A C 1
ATOM 2048 O O . TYR A 1 284 ? -16.739 -13.182 34.289 1.00 87.75 284 TYR A O 1
ATOM 2056 N N . GLN A 1 285 ? -15.583 -11.989 32.767 1.00 80.44 285 GLN A N 1
ATOM 2057 C CA . GLN A 1 285 ? -16.587 -12.030 31.723 1.00 80.44 285 GLN A CA 1
ATOM 2058 C C . GLN A 1 285 ? -15.939 -12.509 30.428 1.00 80.44 285 GLN A C 1
ATOM 2060 O O . GLN A 1 285 ? -14.869 -12.038 30.046 1.00 80.44 285 GLN A O 1
ATOM 2065 N N . ARG A 1 286 ? -16.589 -13.463 29.763 1.00 83.56 286 ARG A N 1
ATOM 2066 C CA . ARG A 1 286 ? -16.267 -13.851 28.392 1.00 83.56 286 ARG A CA 1
ATOM 2067 C C . ARG A 1 286 ? -17.315 -13.232 27.477 1.00 83.56 286 ARG A C 1
ATOM 2069 O O . ARG A 1 286 ? -18.507 -13.315 27.778 1.00 83.56 286 ARG A O 1
ATOM 2076 N N . TYR A 1 287 ? -16.855 -12.593 26.415 1.00 76.31 287 TYR A N 1
ATOM 2077 C CA . TYR A 1 287 ? -17.689 -12.057 25.351 1.00 76.31 287 TYR A CA 1
ATOM 2078 C C . TYR A 1 287 ? -17.663 -13.089 24.228 1.00 76.31 287 TYR A C 1
ATOM 2080 O O . TYR A 1 287 ? -16.589 -13.459 23.760 1.00 76.31 287 TYR A O 1
ATOM 2088 N N . ASP A 1 288 ? -18.832 -13.627 23.909 1.00 74.38 288 ASP A N 1
ATOM 2089 C CA . ASP A 1 288 ? -19.047 -14.558 22.804 1.00 74.38 288 ASP A CA 1
ATOM 2090 C C . ASP A 1 288 ? -20.189 -13.955 21.990 1.00 74.38 288 ASP A C 1
ATOM 2092 O O . ASP A 1 288 ? -21.372 -14.042 22.343 1.00 74.38 288 ASP A O 1
ATOM 2096 N N . ASN A 1 289 ? -19.804 -13.183 20.985 1.00 64.94 289 ASN A N 1
ATOM 2097 C CA . ASN A 1 289 ? -20.700 -12.566 20.032 1.00 64.94 289 ASN A CA 1
ATOM 2098 C C . ASN A 1 289 ? -20.167 -12.866 18.634 1.00 64.94 289 ASN A C 1
ATOM 2100 O O . ASN A 1 289 ? -18.963 -12.881 18.420 1.00 64.94 289 ASN A O 1
ATOM 2104 N N . ASN A 1 290 ? -21.070 -13.039 17.660 1.00 58.22 290 ASN A N 1
ATOM 2105 C CA . ASN A 1 290 ? -20.756 -13.400 16.263 1.00 58.22 290 ASN A CA 1
ATOM 2106 C C . ASN A 1 290 ? -19.729 -12.479 15.553 1.00 58.22 290 ASN A C 1
ATOM 2108 O O . ASN A 1 290 ? -19.376 -12.730 14.403 1.00 58.22 290 ASN A O 1
ATOM 2112 N N . GLU A 1 291 ? -19.305 -11.393 16.196 1.00 60.47 291 GLU A N 1
ATOM 2113 C CA . GLU A 1 291 ? -18.435 -10.339 15.680 1.00 60.47 291 GLU A CA 1
ATOM 2114 C C . GLU A 1 291 ? -17.033 -10.351 16.321 1.00 60.47 291 GLU A C 1
ATOM 2116 O O . GLU A 1 291 ? -16.092 -9.907 15.669 1.00 60.47 291 GLU A O 1
ATOM 2121 N N . ALA A 1 292 ? -16.878 -10.849 17.558 1.00 64.38 292 ALA A N 1
ATOM 2122 C CA . ALA A 1 292 ? -15.594 -10.975 18.255 1.00 64.38 292 ALA A CA 1
ATOM 2123 C C . ALA A 1 292 ? -15.712 -11.898 19.484 1.00 64.38 292 ALA A C 1
ATOM 2125 O O . ALA A 1 292 ? -16.655 -11.769 20.263 1.00 64.38 292 ALA A O 1
ATOM 2126 N N . ASP A 1 293 ? -14.709 -12.756 19.688 1.00 79.25 293 ASP A N 1
ATOM 2127 C CA . ASP A 1 293 ? -14.533 -13.521 20.925 1.00 79.25 293 ASP A CA 1
ATOM 2128 C C . ASP A 1 293 ? -13.524 -12.803 21.812 1.00 79.25 293 ASP A C 1
ATOM 2130 O O . ASP A 1 293 ? -12.392 -12.566 21.395 1.00 79.25 293 ASP A O 1
ATOM 2134 N N . GLY A 1 294 ? -13.907 -12.478 23.041 1.00 81.19 294 GLY A N 1
ATOM 2135 C CA . GLY A 1 294 ? -13.050 -11.732 23.952 1.00 81.19 294 GLY A CA 1
ATOM 2136 C C . GLY A 1 294 ? -13.225 -12.135 25.405 1.00 81.19 294 GLY A C 1
ATOM 2137 O O . GLY A 1 294 ? -14.089 -12.927 25.790 1.00 81.19 294 GLY A O 1
ATOM 2138 N N . ASN A 1 295 ? -12.395 -11.559 26.262 1.00 86.19 295 ASN A N 1
ATOM 2139 C CA . ASN A 1 295 ? -12.485 -11.749 27.696 1.00 86.19 295 ASN A CA 1
ATOM 2140 C C . ASN A 1 295 ? -12.100 -10.492 28.467 1.00 86.19 295 ASN A C 1
ATOM 2142 O O . ASN A 1 295 ? -11.318 -9.662 28.017 1.00 86.19 295 ASN A O 1
ATOM 2146 N N . GLY A 1 296 ? -12.628 -10.372 29.673 1.00 85.69 296 GLY A N 1
ATOM 2147 C CA . GLY A 1 296 ? -12.307 -9.281 30.566 1.00 85.69 296 GLY A CA 1
ATOM 2148 C C . GLY A 1 296 ? -12.356 -9.717 32.012 1.00 85.69 296 GLY A C 1
ATOM 2149 O O . GLY A 1 296 ? -13.122 -10.603 32.392 1.00 85.69 296 GLY A O 1
ATOM 2150 N N . ASN A 1 297 ? -11.549 -9.069 32.838 1.00 87.81 297 ASN A N 1
ATOM 2151 C CA . ASN A 1 297 ? -11.769 -9.057 34.270 1.00 87.81 297 ASN A CA 1
ATOM 2152 C C . ASN A 1 297 ? -12.100 -7.641 34.731 1.00 87.81 297 ASN A C 1
ATOM 2154 O O . ASN A 1 297 ? -11.689 -6.650 34.122 1.00 87.81 297 ASN A O 1
ATOM 2158 N N . HIS A 1 298 ? -12.856 -7.563 35.817 1.00 86.00 298 HIS A N 1
ATOM 2159 C CA . HIS A 1 298 ? -13.074 -6.308 36.509 1.00 86.00 298 HIS A CA 1
ATOM 2160 C C . HIS A 1 298 ? -12.767 -6.463 37.991 1.00 86.00 298 HIS A C 1
ATOM 2162 O O . HIS A 1 298 ? -13.031 -7.515 38.578 1.00 86.00 298 HIS A O 1
ATOM 2168 N N . ASN A 1 299 ? -12.206 -5.417 38.589 1.00 89.81 299 ASN A N 1
ATOM 2169 C CA . ASN A 1 299 ? -11.852 -5.371 40.004 1.00 89.81 299 ASN A CA 1
ATOM 2170 C C . ASN A 1 299 ? -12.206 -3.996 40.552 1.00 89.81 299 ASN A C 1
ATOM 2172 O O . ASN A 1 299 ? -11.449 -3.047 40.375 1.00 89.81 299 ASN A O 1
ATOM 2176 N N . ASN A 1 300 ? -13.333 -3.889 41.245 1.00 91.50 300 ASN A N 1
ATOM 2177 C CA . ASN A 1 300 ? -13.835 -2.622 41.759 1.00 91.50 300 ASN A CA 1
ATOM 2178 C C . ASN A 1 300 ? -13.643 -2.556 43.271 1.00 91.50 300 ASN A C 1
ATOM 2180 O O . ASN A 1 300 ? -14.065 -3.463 43.989 1.00 91.50 300 ASN A O 1
ATOM 2184 N N . LEU A 1 301 ? -13.083 -1.452 43.752 1.00 94.50 301 LEU A N 1
ATOM 2185 C CA . LEU A 1 301 ? -12.991 -1.106 45.165 1.00 94.50 301 LEU A CA 1
ATOM 2186 C C . LEU A 1 301 ? -13.806 0.162 45.411 1.00 94.50 301 LEU A C 1
ATOM 2188 O O . LEU A 1 301 ? -13.634 1.161 44.718 1.00 94.50 301 LEU A O 1
ATOM 2192 N N . THR A 1 302 ? -14.688 0.129 46.404 1.00 96.50 302 THR A N 1
ATOM 2193 C CA . THR A 1 302 ? -15.459 1.292 46.854 1.00 96.50 302 THR A CA 1
ATOM 2194 C C . THR A 1 302 ? -15.226 1.512 48.337 1.00 96.50 302 THR A C 1
ATOM 2196 O O . THR A 1 302 ? -15.277 0.564 49.117 1.00 96.50 302 THR A O 1
ATOM 2199 N N . VAL A 1 303 ? -14.998 2.763 48.729 1.00 97.25 303 VAL A N 1
ATOM 2200 C CA . VAL A 1 303 ? -14.888 3.192 50.126 1.00 97.25 303 VAL A CA 1
ATOM 2201 C C . VAL A 1 303 ? -15.728 4.448 50.303 1.00 97.25 303 VAL A C 1
ATOM 2203 O O . VAL A 1 303 ? -15.688 5.348 49.465 1.00 97.25 303 VAL A O 1
ATOM 2206 N N . GLY A 1 304 ? -16.490 4.526 51.385 1.00 97.44 304 GLY A N 1
ATOM 2207 C CA . GLY A 1 304 ? -17.328 5.675 51.678 1.00 97.44 304 GLY A CA 1
ATOM 2208 C C . GLY A 1 304 ? -17.479 5.944 53.163 1.00 97.44 304 GLY A C 1
ATOM 2209 O O . GLY A 1 304 ? -17.142 5.126 54.021 1.00 97.44 304 GLY A O 1
ATOM 2210 N N . VAL A 1 305 ? -17.971 7.142 53.441 1.00 97.19 305 VAL A N 1
ATOM 2211 C CA . VAL A 1 305 ? -18.272 7.631 54.781 1.00 97.19 305 VAL A CA 1
ATOM 2212 C C . VAL A 1 305 ? -19.637 8.297 54.778 1.00 97.19 305 VAL A C 1
ATOM 2214 O O . VAL A 1 305 ? -20.036 8.914 53.788 1.00 97.19 305 VAL A O 1
ATOM 2217 N N . ASP A 1 306 ? -20.346 8.188 55.891 1.00 96.81 306 ASP A N 1
ATOM 2218 C CA . ASP A 1 306 ? -21.638 8.827 56.099 1.00 96.81 306 ASP A CA 1
ATOM 2219 C C . ASP A 1 306 ? -21.768 9.398 57.510 1.00 96.81 306 ASP A C 1
ATOM 2221 O O . ASP A 1 306 ? -21.096 8.960 58.436 1.00 96.81 306 ASP A O 1
ATOM 2225 N N . TYR A 1 307 ? -22.608 10.414 57.666 1.00 96.56 307 TYR A N 1
ATOM 2226 C CA . TYR A 1 307 ? -22.873 11.093 58.923 1.00 96.56 307 TYR A CA 1
ATOM 2227 C C . TYR A 1 307 ? -24.376 11.312 59.097 1.00 96.56 307 TYR A C 1
ATOM 2229 O O . TYR A 1 307 ? -25.040 11.886 58.224 1.00 96.56 307 TYR A O 1
ATOM 2237 N N . GLN A 1 308 ? -24.916 10.869 60.233 1.00 96.25 308 GLN A N 1
ATOM 2238 C CA . GLN A 1 308 ? -26.331 11.030 60.564 1.00 96.25 308 GLN A CA 1
ATOM 2239 C C . GLN A 1 308 ? -26.589 12.449 61.095 1.00 96.25 308 GLN A C 1
ATOM 2241 O O . GLN A 1 308 ? -26.342 12.737 62.267 1.00 96.25 308 GLN A O 1
ATOM 2246 N N . LEU A 1 309 ? -27.105 13.345 60.246 1.00 94.38 309 LEU A N 1
ATOM 2247 C CA . LEU A 1 309 ? -27.362 14.744 60.617 1.00 94.38 309 LEU A CA 1
ATOM 2248 C C . LEU A 1 309 ? -28.504 14.893 61.626 1.00 94.38 309 LEU A C 1
ATOM 2250 O O . LEU A 1 309 ? -28.436 15.723 62.528 1.00 94.38 309 LEU A O 1
ATOM 2254 N N . ASN A 1 310 ? -29.584 14.142 61.425 1.00 93.44 310 ASN A N 1
ATOM 2255 C CA . ASN A 1 310 ? -30.769 14.112 62.282 1.00 93.44 310 ASN A CA 1
ATOM 2256 C C . ASN A 1 310 ? -31.512 12.784 62.065 1.00 93.44 310 ASN A C 1
ATOM 2258 O O . ASN A 1 310 ? -31.038 11.943 61.314 1.00 93.44 310 ASN A O 1
ATOM 2262 N N . GLU A 1 311 ? -32.673 12.579 62.682 1.00 88.88 311 GLU A N 1
ATOM 2263 C CA . GLU A 1 311 ? -33.415 11.307 62.602 1.00 88.88 311 GLU A CA 1
ATOM 2264 C C . GLU A 1 311 ? -33.866 10.905 61.181 1.00 88.88 311 GLU A C 1
ATOM 2266 O O . GLU A 1 311 ? -34.211 9.750 60.954 1.00 88.88 311 GLU A O 1
ATOM 2271 N N . GLN A 1 312 ? -33.865 11.827 60.214 1.00 89.69 312 GLN A N 1
ATOM 2272 C CA . GLN A 1 312 ? -34.402 11.614 58.862 1.00 89.69 312 GLN A CA 1
ATOM 2273 C C . GLN A 1 312 ? -33.374 11.824 57.744 1.00 89.69 312 GLN A C 1
ATOM 2275 O O . GLN A 1 312 ? -33.627 11.445 56.601 1.00 89.69 312 GLN A O 1
ATOM 2280 N N . VAL A 1 313 ? -32.228 12.439 58.044 1.00 93.12 313 VAL A N 1
ATOM 2281 C CA . VAL A 1 313 ? -31.239 12.850 57.044 1.00 93.12 313 VAL A CA 1
ATOM 2282 C C . VAL A 1 313 ? -29.867 12.283 57.380 1.00 93.12 313 VAL A C 1
ATOM 2284 O O . VAL A 1 313 ? -29.313 12.532 58.452 1.00 93.12 313 VAL A O 1
ATOM 2287 N N . LEU A 1 314 ? -29.293 11.593 56.398 1.00 93.75 314 LEU A N 1
ATOM 2288 C CA . LEU A 1 314 ? -27.916 11.118 56.382 1.00 93.75 314 LEU A CA 1
ATOM 2289 C C . LEU A 1 314 ? -27.208 11.718 55.166 1.00 93.75 314 LEU A C 1
ATOM 2291 O O . LEU A 1 314 ? -27.743 11.700 54.058 1.00 93.75 314 LEU A O 1
ATOM 2295 N N . LEU A 1 315 ? -26.011 12.259 55.381 1.00 95.50 315 LEU A N 1
ATOM 2296 C CA . LEU A 1 315 ? -25.142 12.743 54.311 1.00 95.50 315 LEU A CA 1
ATOM 2297 C C . LEU A 1 315 ? -23.908 11.866 54.233 1.00 95.50 315 LEU A C 1
ATOM 2299 O O . LEU A 1 315 ? -23.335 11.521 55.258 1.00 95.50 315 LEU A O 1
ATOM 2303 N N . GLY A 1 316 ? -23.468 11.545 53.025 1.00 94.69 316 GLY A N 1
ATOM 2304 C CA . GLY A 1 316 ? -22.269 10.750 52.834 1.00 94.69 316 GLY A CA 1
ATOM 2305 C C . GLY A 1 316 ? -21.602 11.022 51.502 1.00 94.69 316 GLY A C 1
ATOM 2306 O O . GLY A 1 316 ? -22.180 11.631 50.601 1.00 94.69 316 GLY A O 1
ATOM 2307 N N . GLY A 1 317 ? -20.367 10.558 51.403 1.00 96.00 317 GLY A N 1
ATOM 2308 C CA . GLY A 1 317 ? -19.568 10.580 50.191 1.00 96.00 317 GLY A CA 1
ATOM 2309 C C . GLY A 1 317 ? -18.862 9.244 50.026 1.00 96.00 317 GLY A C 1
ATOM 2310 O O . GLY A 1 317 ? -18.536 8.575 51.006 1.00 96.00 317 GLY A O 1
ATOM 2311 N N . LEU A 1 318 ? -18.624 8.854 48.780 1.00 96.31 318 LEU A N 1
ATOM 2312 C CA . LEU A 1 318 ? -17.865 7.656 48.453 1.00 96.31 318 LEU A CA 1
ATOM 2313 C C . LEU A 1 318 ? -16.883 7.945 47.328 1.00 96.31 318 LEU A C 1
ATOM 2315 O O . LEU A 1 318 ? -17.108 8.825 46.497 1.00 96.31 318 LEU A O 1
ATOM 2319 N N . ILE A 1 319 ? -15.812 7.166 47.303 1.00 95.88 319 ILE A N 1
ATOM 2320 C CA . ILE A 1 319 ? -14.857 7.091 46.208 1.00 95.88 319 ILE A CA 1
ATOM 2321 C C . ILE A 1 319 ? -14.821 5.634 45.762 1.00 95.88 319 ILE A C 1
ATOM 2323 O O . ILE A 1 319 ? -14.751 4.715 46.582 1.00 95.88 319 ILE A O 1
ATOM 2327 N N . ALA A 1 320 ? -14.885 5.431 44.454 1.00 94.31 320 ALA A N 1
ATOM 2328 C CA . ALA A 1 320 ? -14.759 4.125 43.837 1.00 94.31 320 ALA A CA 1
ATOM 2329 C C . ALA A 1 320 ? -13.670 4.168 42.768 1.00 94.31 320 ALA A C 1
ATOM 2331 O O . ALA A 1 320 ? -13.483 5.190 42.108 1.00 94.31 320 ALA A O 1
ATOM 2332 N N . GLY A 1 321 ? -12.962 3.057 42.615 1.00 91.19 321 GLY A N 1
ATOM 2333 C CA . GLY A 1 321 ? -11.984 2.856 41.557 1.00 91.19 321 GLY A CA 1
ATOM 2334 C C . GLY A 1 321 ? -12.055 1.430 41.038 1.00 91.19 321 GLY A C 1
ATOM 2335 O O . GLY A 1 321 ? -12.445 0.518 41.774 1.00 91.19 321 GLY A O 1
ATOM 2336 N N . SER A 1 322 ? -11.675 1.248 39.778 1.00 89.44 322 SER A N 1
ATOM 2337 C CA . SER A 1 322 ? -11.558 -0.062 39.152 1.00 89.44 322 SER A CA 1
ATOM 2338 C C . SER A 1 322 ? -10.154 -0.296 38.602 1.00 89.44 322 SER A C 1
ATOM 2340 O O . SER A 1 322 ? -9.448 0.642 38.226 1.00 89.44 322 SER A O 1
ATOM 2342 N N . LEU A 1 323 ? -9.737 -1.560 38.595 1.00 89.00 323 LEU A N 1
ATOM 2343 C CA . LEU A 1 323 ? -8.533 -2.025 37.917 1.00 89.00 323 LEU A CA 1
ATOM 2344 C C . LEU A 1 323 ? -8.903 -3.215 37.035 1.00 89.00 323 LEU A C 1
ATOM 2346 O O . LEU A 1 323 ? -8.876 -4.374 37.459 1.00 89.00 323 LEU A O 1
ATOM 2350 N N . ASP A 1 324 ? -9.254 -2.899 35.798 1.00 86.69 324 ASP A N 1
ATOM 2351 C CA . ASP A 1 324 ? -9.832 -3.850 34.861 1.00 86.69 324 ASP A CA 1
ATOM 2352 C C . ASP A 1 324 ? -8.837 -4.161 33.744 1.00 86.69 324 ASP A C 1
ATOM 2354 O O . ASP A 1 324 ? -8.057 -3.303 33.323 1.00 86.69 324 ASP A O 1
ATOM 2358 N N . LYS A 1 325 ? -8.880 -5.390 33.234 1.00 86.56 325 LYS A N 1
ATOM 2359 C CA . LYS A 1 325 ? -8.146 -5.803 32.042 1.00 86.56 325 LYS A CA 1
ATOM 2360 C C . LYS A 1 325 ? -9.143 -6.370 31.045 1.00 86.56 325 LYS A C 1
ATOM 2362 O O . LYS A 1 325 ? -9.754 -7.403 31.301 1.00 86.56 325 LYS A O 1
ATOM 2367 N N . GLN A 1 326 ? -9.298 -5.684 29.920 1.00 82.62 326 GLN A N 1
ATOM 2368 C CA . GLN A 1 326 ? -10.203 -6.069 28.841 1.00 82.62 326 GLN A CA 1
ATOM 2369 C C . GLN A 1 326 ? -9.372 -6.503 27.628 1.00 82.62 326 GLN A C 1
ATOM 2371 O O . GLN A 1 326 ? -8.460 -5.785 27.225 1.00 82.62 326 GLN A O 1
ATOM 2376 N N . HIS A 1 327 ? -9.693 -7.663 27.064 1.00 83.88 327 HIS A N 1
ATOM 2377 C CA . HIS A 1 327 ? -9.213 -8.161 25.773 1.00 83.88 327 HIS A CA 1
ATOM 2378 C C . HIS A 1 327 ? -10.445 -8.401 24.905 1.00 83.88 327 HIS A C 1
ATOM 2380 O O . HIS A 1 327 ? -11.035 -9.481 24.955 1.00 83.88 327 HIS A O 1
ATOM 2386 N N . PRO A 1 328 ? -10.912 -7.378 24.184 1.00 77.12 328 PRO A N 1
ATOM 2387 C CA . PRO A 1 328 ? -12.193 -7.484 23.514 1.00 77.12 328 PRO A CA 1
ATOM 2388 C C . PRO A 1 328 ? -12.216 -8.377 22.276 1.00 77.12 328 PRO A C 1
ATOM 2390 O O . PRO A 1 328 ? -13.299 -8.690 21.793 1.00 77.12 328 PRO A O 1
ATOM 2393 N N . ASP A 1 329 ? -11.049 -8.765 21.761 1.00 78.62 329 ASP A N 1
ATOM 2394 C CA . ASP A 1 329 ? -10.919 -9.715 20.660 1.00 78.62 329 ASP A CA 1
ATOM 2395 C C . ASP A 1 329 ? -9.614 -10.515 20.794 1.00 78.62 329 ASP A C 1
ATOM 2397 O O . ASP A 1 329 ? -8.518 -9.950 20.808 1.00 78.62 329 ASP A O 1
ATOM 2401 N N . ASP A 1 330 ? -9.739 -11.839 20.881 1.00 78.62 330 ASP A N 1
ATOM 2402 C CA . ASP A 1 330 ? -8.641 -12.796 21.034 1.00 78.62 330 ASP A CA 1
ATOM 2403 C C . ASP A 1 330 ? -7.683 -12.806 19.815 1.00 78.62 330 ASP A C 1
ATOM 2405 O O . ASP A 1 3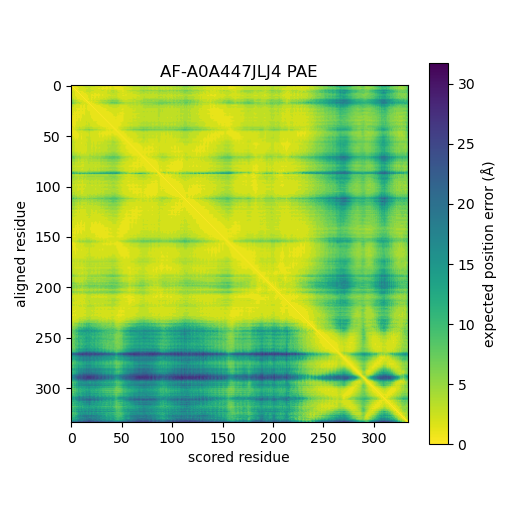30 ? -6.551 -13.294 19.919 1.00 78.62 330 ASP A O 1
ATOM 2409 N N . ASN A 1 331 ? -8.091 -12.246 18.666 1.00 75.62 331 ASN A N 1
ATOM 2410 C CA . ASN A 1 331 ? -7.246 -12.118 17.473 1.00 75.62 331 ASN A CA 1
ATOM 2411 C C . ASN A 1 331 ? -6.187 -11.016 17.592 1.00 75.62 331 ASN A C 1
ATOM 2413 O O . ASN A 1 331 ? -5.205 -11.025 16.844 1.00 75.62 331 ASN A O 1
ATOM 2417 N N . TYR A 1 332 ? -6.357 -10.077 18.523 1.00 71.94 332 TYR A N 1
ATOM 2418 C CA . TYR A 1 332 ? -5.394 -9.012 18.763 1.00 71.94 332 TYR A CA 1
ATOM 2419 C C . TYR A 1 332 ? -4.585 -9.303 20.026 1.00 71.94 332 TYR A C 1
ATOM 2421 O O . TYR A 1 332 ? -5.105 -9.682 21.073 1.00 71.94 332 TYR A O 1
ATOM 2429 N N . ARG A 1 333 ? -3.267 -9.117 19.929 1.00 62.22 333 ARG A N 1
ATOM 2430 C CA . ARG A 1 333 ? -2.360 -9.159 21.078 1.00 62.22 333 ARG A CA 1
ATOM 2431 C C . ARG A 1 333 ? -1.832 -7.753 21.313 1.00 62.22 333 ARG A C 1
ATOM 2433 O O . ARG A 1 333 ? -1.184 -7.200 20.428 1.00 62.22 333 ARG A O 1
ATOM 2440 N N . TYR A 1 334 ? -2.141 -7.209 22.484 1.00 58.47 334 TYR A N 1
ATOM 2441 C CA . TYR A 1 334 ? -1.756 -5.871 22.938 1.00 58.47 334 TYR A CA 1
ATOM 2442 C C . TYR A 1 334 ? -0.679 -5.961 24.021 1.00 58.47 334 TYR A C 1
ATOM 2444 O O . TYR A 1 334 ? -0.770 -6.888 24.864 1.00 58.47 334 TYR A O 1
#

Radius of gyration: 31.13 Å; Cα contacts (8 Å, |Δi|>4): 528; chains: 1; bounding box: 67×41×97 Å

Organism: NCBI:txid1962639

Solvent-accessible surface area (backbone atoms only — not comparable to full-atom values): 17691 Å² total; per-residue (Å²): 121,48,78,54,73,74,54,65,68,46,49,56,51,17,69,77,33,72,93,47,19,69,59,42,25,48,53,46,18,45,49,50,21,50,53,53,46,54,43,45,77,73,64,47,79,32,37,34,39,45,46,56,51,59,55,38,61,28,39,45,49,58,52,51,36,45,39,70,73,47,48,91,58,17,69,69,16,48,54,38,18,54,55,46,30,59,73,52,66,23,60,32,63,66,46,42,52,50,36,52,54,51,10,40,42,40,19,24,51,70,77,37,89,48,68,70,60,22,50,53,46,29,54,54,46,49,55,47,39,56,53,49,28,54,52,36,34,52,47,32,53,49,23,44,53,42,20,51,52,38,40,64,73,69,57,78,58,66,47,78,34,63,41,30,58,53,47,53,51,41,57,65,39,18,55,85,74,67,30,34,20,65,55,28,44,27,34,38,92,93,42,52,54,93,81,50,51,89,86,42,89,68,40,46,81,90,58,41,36,47,18,25,19,53,76,47,63,10,74,69,48,52,50,51,52,52,53,51,51,48,50,65,70,47,45,63,63,55,59,57,54,61,54,53,56,57,49,51,34,55,51,43,40,50,54,39,50,52,51,50,53,53,48,58,74,76,46,91,75,56,66,72,41,78,47,77,50,69,39,75,45,73,52,76,47,75,46,84,47,103,87,40,48,21,39,32,40,43,36,23,43,27,44,34,40,36,35,24,76,42,100,88,44,71,52,70,53,70,51,69,49,66,64,62,53,78,40,66,36,74,92,62,89,132